Protein AF-A0A839ASM5-F1 (afdb_monomer)

Sequence (289 aa):
MKKQISITCIILLVFTSCNFSQGTYKDLKTGLSYSYNGLSIEGVKILKDNTIPLQNNNIEKFSHIYFNLFGLDFLTKKEGKVSVGAEMIIKDKENNIIMDEPDLFTNNGSFEFLETVELNIYTGTNFKENKEYILTSKVWDKNNKDNSIIITFPFMVIANKAIKMPSKDEVEKLFKTSLAVFGQSVNEKNMKRFRDCTSKVWQSQHTLENFNSNYNGIINANVDLITLVNAPLTLIEHKSKITKEGFLLLNGYYPINGQGGINKIIFEQKYIIENGEWKLLGFNLMTSN

pLDDT: mean 89.02, std 12.43, range [37.72, 98.69]

Nearest PDB structures (foldseek):
  5t98-assembly2_B  TM=5.206E-01  e=3.673E-03  Bacteroides uniformis
  6dxu-assembly1_A  TM=5.364E-01  e=8.928E-03  Parabacteroides merdae ATCC 43184
  6d7j-assembly2_A  TM=3.810E-01  e=3.027E-02  Parabacteroides merdae CL03T12C32
  6cxw-assembly1_A  TM=3.569E-01  e=1.212E-01  Rattus norvegicus
  4ldc-assembly1_A  TM=2.826E-01  e=2.233E-01  Rattus norvegicus

Secondary structure (DSSP, 8-state):
---------------------EEEEE-TTT--EEEEES-B-SEEEEEETTTEE--SSEEETT-EEEEEEES-B-PPPBTTBEEEEEEEEEEETT--EEEEES-TTTTT-EES--SEEEEEEE--TTSPTTEEEEEEEEEEETTEEEEEEEEEEEEEEE--TT-PPPPHHHHHHHHHHHHHHHHHHHHTT-THHHHHTB-HHHHHHS-HHHHHHHTHHHHHHT--THHHHTSPPEE-GGG-EE-TTS-EEEEEEEE---SSS--EEEEEEEEEEETTEEEEEEEEEEEE-

Organism: NCBI:txid2759527

Radius of gyration: 29.06 Å; Cα contacts (8 Å, |Δi|>4): 558; chains: 1; bound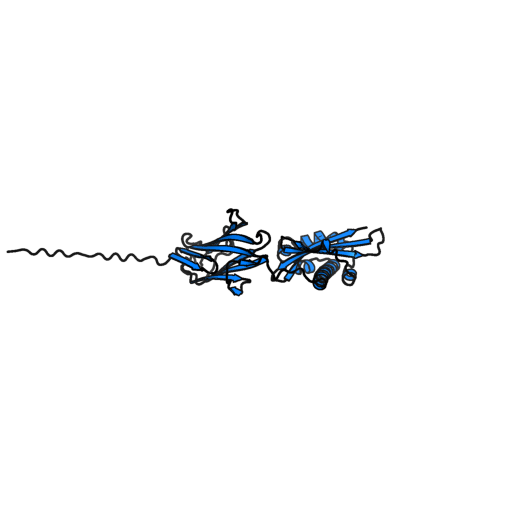ing box: 77×39×116 Å

Structure (mmCIF, N/CA/C/O backbone):
data_AF-A0A839ASM5-F1
#
_entry.id   AF-A0A839ASM5-F1
#
loop_
_atom_site.group_PDB
_atom_site.id
_atom_site.type_symbol
_atom_site.label_atom_id
_atom_site.label_alt_id
_atom_site.label_comp_id
_atom_site.label_asym_id
_atom_site.label_entity_id
_atom_site.label_seq_id
_atom_site.pdbx_PDB_ins_code
_atom_site.Cartn_x
_atom_site.Cartn_y
_atom_site.Cartn_z
_atom_site.occupancy
_atom_site.B_iso_or_equiv
_atom_site.auth_seq_id
_atom_site.auth_comp_id
_atom_site.auth_asym_id
_atom_site.auth_atom_id
_atom_site.pdbx_PDB_model_num
ATOM 1 N N . MET A 1 1 ? -47.246 -3.683 80.729 1.00 39.16 1 MET A N 1
ATOM 2 C CA . MET A 1 1 ? -47.123 -2.807 79.541 1.00 39.16 1 MET A CA 1
ATOM 3 C C . MET A 1 1 ? -45.750 -3.028 78.910 1.00 39.16 1 MET A C 1
ATOM 5 O O . MET A 1 1 ? -44.763 -2.605 79.493 1.00 39.16 1 MET A O 1
ATOM 9 N N . LYS A 1 2 ? -45.661 -3.754 77.788 1.00 37.72 2 LYS A N 1
ATOM 10 C CA . LYS A 1 2 ? -44.409 -3.975 77.036 1.00 37.72 2 LYS A CA 1
ATOM 11 C C . LYS A 1 2 ? -44.513 -3.214 75.710 1.00 37.72 2 LYS A C 1
ATOM 13 O O . LYS A 1 2 ? -45.417 -3.493 74.932 1.00 37.72 2 LYS A O 1
ATOM 18 N N . LYS A 1 3 ? -43.640 -2.224 75.492 1.00 45.03 3 LYS A N 1
ATOM 19 C CA . LYS A 1 3 ? -43.549 -1.444 74.246 1.00 45.03 3 LYS A CA 1
ATOM 20 C C . LYS A 1 3 ? -42.726 -2.234 73.224 1.00 45.03 3 LYS A C 1
ATOM 22 O O . LYS A 1 3 ? -41.540 -2.452 73.447 1.00 45.03 3 LYS A O 1
ATOM 27 N N . GLN A 1 4 ? -43.353 -2.658 72.128 1.00 48.16 4 GLN A N 1
ATOM 28 C CA . GLN A 1 4 ? -42.660 -3.127 70.926 1.00 48.16 4 GLN A CA 1
ATOM 29 C C . GLN A 1 4 ? -42.176 -1.908 70.136 1.00 48.16 4 GLN A C 1
ATOM 31 O O . GLN A 1 4 ? -42.974 -1.060 69.743 1.00 48.16 4 GLN A O 1
ATOM 36 N N . ILE A 1 5 ? -40.863 -1.811 69.943 1.00 52.88 5 ILE A N 1
ATOM 37 C CA . ILE A 1 5 ? -40.221 -0.828 69.071 1.00 52.88 5 ILE A CA 1
ATOM 38 C C . ILE A 1 5 ? -40.052 -1.513 67.713 1.00 52.88 5 ILE A C 1
ATOM 40 O O . ILE A 1 5 ? -39.223 -2.410 67.572 1.00 52.88 5 ILE A O 1
ATOM 44 N N . SER A 1 6 ? -40.875 -1.128 66.736 1.00 49.00 6 SER A N 1
ATOM 45 C CA . SER A 1 6 ? -40.713 -1.538 65.339 1.00 49.00 6 SER A CA 1
ATOM 46 C C . SER A 1 6 ? -39.550 -0.768 64.721 1.00 49.00 6 SER A C 1
ATOM 48 O O . SER A 1 6 ? -39.629 0.445 64.537 1.00 49.00 6 SER A O 1
ATOM 50 N N . ILE A 1 7 ? -38.467 -1.479 64.411 1.00 57.97 7 ILE A N 1
ATOM 51 C CA . ILE A 1 7 ? -37.335 -0.971 63.633 1.00 57.97 7 ILE A CA 1
ATOM 52 C C . ILE A 1 7 ? -37.647 -1.231 62.157 1.00 57.97 7 ILE A C 1
ATOM 54 O O . ILE A 1 7 ? -37.511 -2.350 61.667 1.00 57.97 7 ILE A O 1
ATOM 58 N N . THR A 1 8 ? -38.091 -0.194 61.451 1.00 59.50 8 THR A N 1
ATOM 59 C CA . THR A 1 8 ? -38.253 -0.218 59.993 1.00 59.50 8 THR A CA 1
ATOM 60 C C . THR A 1 8 ? -36.883 -0.014 59.345 1.00 59.50 8 THR A C 1
ATOM 62 O O . THR A 1 8 ? -36.362 1.099 59.321 1.00 59.50 8 THR A O 1
ATOM 65 N N . CYS A 1 9 ? -36.282 -1.091 58.833 1.00 58.19 9 CYS A N 1
ATOM 66 C CA . CYS A 1 9 ? -35.091 -1.019 57.984 1.00 58.19 9 CYS A CA 1
ATOM 67 C C . CYS A 1 9 ? -35.475 -0.488 56.595 1.00 58.19 9 CYS A C 1
ATOM 69 O O . CYS A 1 9 ? -36.054 -1.209 55.785 1.00 58.19 9 CYS A O 1
ATOM 71 N N . ILE A 1 10 ? -35.140 0.773 56.319 1.00 60.03 10 ILE A N 1
ATOM 72 C CA . ILE A 1 10 ? -35.171 1.358 54.975 1.00 60.03 10 ILE A CA 1
ATOM 73 C C . ILE A 1 10 ? -33.949 0.818 54.221 1.00 60.03 10 ILE A C 1
ATOM 75 O O . ILE A 1 10 ? -32.827 1.276 54.421 1.00 60.03 10 ILE A O 1
ATOM 79 N N . ILE A 1 11 ? -34.163 -0.198 53.385 1.00 62.12 11 ILE A N 1
ATOM 80 C CA . ILE A 1 11 ? -33.157 -0.720 52.454 1.00 62.12 11 ILE A CA 1
ATOM 81 C C . ILE A 1 11 ? -33.140 0.212 51.236 1.00 62.12 11 ILE A C 1
ATOM 83 O O . ILE A 1 11 ? -34.014 0.146 50.373 1.00 62.12 11 ILE A O 1
ATOM 87 N N . LEU A 1 12 ? -32.159 1.116 51.195 1.00 58.81 12 LEU A N 1
ATOM 88 C CA . LEU A 1 12 ? -31.877 1.972 50.045 1.00 58.81 12 LEU A CA 1
ATOM 89 C C . LEU A 1 12 ? -31.163 1.123 48.974 1.00 58.81 12 LEU A C 1
ATOM 91 O O . LEU A 1 12 ? -29.952 0.917 49.032 1.00 58.81 12 LEU A O 1
ATOM 95 N N . LEU A 1 13 ? -31.919 0.586 48.014 1.00 57.34 13 LEU A N 1
ATOM 96 C CA . LEU A 1 13 ? -31.371 -0.029 46.801 1.00 57.34 13 LEU A CA 1
ATOM 97 C C . LEU A 1 13 ? -30.786 1.079 45.918 1.00 57.34 13 LEU A C 1
ATOM 99 O O . LEU A 1 13 ? -31.483 1.695 45.113 1.00 57.34 13 LEU A O 1
ATOM 103 N N . VAL A 1 14 ? -29.496 1.356 46.096 1.00 59.06 14 VAL A N 1
ATOM 104 C CA . VAL A 1 14 ? -28.719 2.165 45.157 1.00 59.06 14 VAL A CA 1
ATOM 105 C C . VAL A 1 14 ? -28.581 1.337 43.880 1.00 59.06 14 VAL A C 1
ATOM 107 O O . VAL A 1 14 ? -27.741 0.444 43.800 1.00 59.06 14 VAL A O 1
ATOM 110 N N . PHE A 1 15 ? -29.446 1.592 42.898 1.00 51.44 15 PHE A N 1
ATOM 111 C CA . PHE A 1 15 ? -29.276 1.094 41.537 1.00 51.44 15 PHE A CA 1
ATOM 112 C C . PHE A 1 15 ? -28.021 1.746 40.952 1.00 51.44 15 PHE A C 1
ATOM 114 O O . PHE A 1 15 ? -28.070 2.832 40.378 1.00 51.44 15 PHE A O 1
ATOM 121 N N . THR A 1 16 ? -26.875 1.098 41.134 1.00 55.34 16 THR A N 1
ATOM 122 C CA . THR A 1 16 ? -25.672 1.394 40.367 1.00 55.34 16 THR A CA 1
ATOM 123 C C . THR A 1 16 ? -25.956 0.981 38.929 1.00 55.34 16 THR A C 1
ATOM 125 O O . THR A 1 16 ? -25.908 -0.194 38.567 1.00 55.34 16 THR A O 1
ATOM 128 N N . SER A 1 17 ? -26.320 1.955 38.097 1.00 48.41 17 SER A N 1
ATOM 129 C CA . SER A 1 17 ? -26.357 1.784 36.651 1.00 48.41 17 SER A CA 1
ATOM 130 C C . SER A 1 17 ? -24.950 1.390 36.204 1.00 48.41 17 SER A C 1
ATOM 132 O O . SER A 1 17 ? -24.058 2.235 36.117 1.00 48.41 17 SER A O 1
ATOM 134 N N . CYS A 1 18 ? -24.720 0.095 35.990 1.00 52.72 18 CYS A N 1
ATOM 135 C CA . CYS A 1 18 ? -23.522 -0.369 35.309 1.00 52.72 18 CYS A CA 1
ATOM 136 C C . CYS A 1 18 ? -23.467 0.346 33.956 1.00 52.72 18 CYS A C 1
ATOM 138 O O . CYS A 1 18 ? -24.368 0.196 33.134 1.00 52.72 18 CYS A O 1
ATOM 140 N N . ASN A 1 19 ? -22.440 1.168 33.748 1.00 56.50 19 ASN A N 1
ATOM 141 C CA . ASN A 1 19 ? -22.188 1.803 32.464 1.00 56.50 19 ASN A CA 1
ATOM 142 C C . ASN A 1 19 ? -21.794 0.704 31.468 1.00 56.50 19 ASN A C 1
ATOM 144 O O . ASN A 1 19 ? -20.650 0.262 31.453 1.00 56.50 19 ASN A O 1
ATOM 148 N N . PHE A 1 20 ? -22.744 0.263 30.640 1.00 63.69 20 PHE A N 1
ATOM 149 C CA . PHE A 1 20 ? -22.581 -0.775 29.608 1.00 63.69 20 PHE A CA 1
ATOM 150 C C . PHE A 1 20 ? -21.659 -0.375 28.434 1.00 63.69 20 PHE A C 1
ATOM 152 O O . PHE A 1 20 ? -21.590 -1.082 27.435 1.00 63.69 20 PHE A O 1
ATOM 159 N N . SER A 1 21 ? -20.928 0.738 28.538 1.00 78.38 21 SER A N 1
ATOM 160 C CA . SER A 1 21 ? -20.088 1.275 27.461 1.00 78.38 21 SER A CA 1
ATOM 161 C C . SER A 1 21 ? -18.612 0.879 27.609 1.00 78.38 21 SER A C 1
ATOM 163 O O . SER A 1 21 ? -17.713 1.666 27.335 1.00 78.38 21 SER A O 1
ATOM 165 N N . GLN A 1 22 ? -18.337 -0.322 28.123 1.00 91.69 22 GLN A N 1
ATOM 166 C CA . GLN A 1 22 ? -16.989 -0.891 28.161 1.00 91.69 22 GLN A CA 1
ATOM 167 C C . GLN A 1 22 ? -17.032 -2.382 27.845 1.00 91.69 22 GLN A C 1
ATOM 169 O O . GLN A 1 22 ? -17.908 -3.101 28.327 1.00 91.69 22 GLN A O 1
ATOM 174 N N . GLY A 1 23 ? -16.067 -2.856 27.064 1.00 93.50 23 GLY A N 1
ATOM 175 C CA . GLY A 1 23 ? -15.960 -4.267 26.719 1.00 93.50 23 GLY A CA 1
ATOM 176 C C . GLY A 1 23 ? -14.655 -4.608 26.015 1.00 93.50 23 GLY A C 1
ATOM 177 O O . GLY A 1 23 ? -13.932 -3.726 25.553 1.00 93.50 23 GLY A O 1
ATOM 178 N N . THR A 1 24 ? -14.368 -5.909 25.945 1.00 95.88 24 THR A N 1
ATOM 179 C CA . THR A 1 24 ? -13.194 -6.470 25.267 1.00 95.88 24 THR A CA 1
ATOM 180 C C . THR A 1 24 ? -13.611 -7.694 24.464 1.00 95.88 24 THR A C 1
ATOM 182 O O . THR A 1 24 ? -14.372 -8.532 24.946 1.00 95.88 24 THR A O 1
ATOM 185 N N . TYR A 1 25 ? -13.065 -7.826 23.263 1.00 97.94 25 TYR A N 1
ATOM 186 C CA . TYR A 1 25 ? -13.246 -8.967 22.377 1.00 97.94 25 TYR A CA 1
ATOM 187 C C . TYR A 1 25 ? -11.891 -9.513 21.922 1.00 97.94 25 TYR A C 1
ATOM 189 O O . TYR A 1 25 ? -10.919 -8.767 21.775 1.00 97.94 25 TYR A O 1
ATOM 197 N N . LYS A 1 26 ? -11.833 -10.823 21.667 1.00 98.06 26 LYS A N 1
ATOM 198 C CA . LYS A 1 26 ? -10.656 -11.490 21.111 1.00 98.06 26 LYS A CA 1
ATOM 199 C C . LYS A 1 26 ? -11.061 -12.589 20.132 1.00 98.06 26 LYS A C 1
ATOM 201 O O . LYS A 1 26 ? -11.740 -13.539 20.512 1.00 98.06 26 LYS A O 1
ATOM 206 N N . ASP A 1 27 ? -10.576 -12.489 18.902 1.00 97.50 27 ASP A N 1
ATOM 207 C CA . ASP A 1 27 ? -10.620 -13.561 17.914 1.00 97.50 27 ASP A CA 1
ATOM 208 C C . ASP A 1 27 ? -9.372 -14.438 18.059 1.00 97.50 27 ASP A C 1
ATOM 210 O O . ASP A 1 27 ? -8.243 -14.012 17.819 1.00 97.50 27 ASP A O 1
ATOM 214 N N . LEU A 1 28 ? -9.572 -15.695 18.449 1.00 96.12 28 LEU A N 1
ATOM 215 C CA . LEU A 1 28 ? -8.483 -16.650 18.648 1.00 96.12 28 LEU A CA 1
ATOM 216 C C . LEU A 1 28 ? -7.872 -17.164 17.335 1.00 96.12 28 LEU A C 1
ATOM 218 O O . LEU A 1 28 ? -6.767 -17.700 17.374 1.00 96.12 28 LEU A O 1
ATOM 222 N N . LYS A 1 29 ? -8.551 -17.019 16.188 1.00 95.06 29 LYS A N 1
ATOM 223 C CA . LYS A 1 29 ? -8.035 -17.479 14.886 1.00 95.06 29 LYS A CA 1
ATOM 224 C C . LYS A 1 29 ? -7.004 -16.516 14.315 1.00 95.06 29 LYS A C 1
ATOM 226 O O . LYS A 1 29 ? -5.948 -16.935 13.851 1.00 95.06 29 LYS A O 1
ATOM 231 N N . THR A 1 30 ? -7.323 -15.227 14.340 1.00 97.25 30 THR A N 1
ATOM 232 C CA . THR A 1 30 ? -6.461 -14.162 13.811 1.00 97.25 30 THR A CA 1
ATOM 233 C C . THR A 1 30 ? -5.609 -13.510 14.900 1.00 97.25 30 THR A C 1
ATOM 235 O O . THR A 1 30 ? -4.671 -12.788 14.598 1.00 97.25 30 THR A O 1
ATOM 238 N N . GLY A 1 31 ? -5.918 -13.729 16.179 1.00 97.31 31 GLY A N 1
ATOM 239 C CA . GLY A 1 31 ? -5.272 -13.024 17.285 1.00 97.31 31 GLY A CA 1
ATOM 240 C C . GLY A 1 31 ? -5.708 -11.563 17.423 1.00 97.31 31 GLY A C 1
ATOM 241 O O . GLY A 1 31 ? -5.224 -10.891 18.335 1.00 97.31 31 GLY A O 1
ATOM 242 N N . LEU A 1 32 ? -6.616 -11.076 16.567 1.00 98.25 32 LEU A N 1
ATOM 243 C CA . LEU A 1 32 ? -7.235 -9.762 16.698 1.00 98.25 32 LEU A CA 1
ATOM 244 C C . LEU A 1 32 ? -7.893 -9.639 18.071 1.00 98.25 32 LEU A C 1
ATOM 246 O O . LEU A 1 32 ? -8.674 -10.492 18.492 1.00 98.25 32 LEU A O 1
ATOM 250 N N . SER A 1 33 ? -7.632 -8.531 18.740 1.00 98.38 33 SER A N 1
ATOM 251 C CA . SER A 1 33 ? -8.373 -8.120 19.922 1.00 98.38 33 SER A CA 1
ATOM 252 C C . SER A 1 33 ? -8.750 -6.659 19.812 1.00 98.38 33 SER A C 1
ATOM 254 O O . SER A 1 33 ? -8.026 -5.878 19.194 1.00 98.38 33 SER A O 1
ATOM 256 N N . TYR A 1 34 ? -9.860 -6.289 20.430 1.00 98.38 34 TYR A N 1
ATOM 257 C CA . TYR A 1 34 ? -10.191 -4.890 20.623 1.00 98.38 34 TYR A CA 1
ATOM 258 C C . TYR A 1 34 ? -10.883 -4.676 21.960 1.00 98.38 34 TYR A C 1
ATOM 260 O O . TYR A 1 34 ? -11.538 -5.576 22.487 1.00 98.38 34 TYR A O 1
ATOM 268 N N . SER A 1 35 ? -10.735 -3.478 22.503 1.00 97.75 35 SER A N 1
ATOM 269 C CA . SER A 1 35 ? -11.490 -2.994 23.649 1.00 97.75 35 SER A CA 1
ATOM 270 C C . SER A 1 35 ? -12.116 -1.650 23.323 1.00 97.75 35 SER A C 1
ATOM 272 O O . SER A 1 35 ? -11.664 -0.947 22.421 1.00 97.75 35 SER A O 1
ATOM 274 N N . TYR A 1 36 ? -13.173 -1.296 24.036 1.00 97.06 36 TYR A N 1
ATOM 275 C CA . TYR A 1 36 ? -13.837 -0.011 23.873 1.00 97.06 36 TYR A CA 1
ATOM 276 C C . TYR A 1 36 ? -14.216 0.581 25.224 1.00 97.06 36 TYR A C 1
ATOM 278 O O . TYR A 1 36 ? -14.442 -0.141 26.196 1.00 97.06 36 TYR A O 1
ATOM 286 N N . ASN A 1 37 ? -14.250 1.908 25.270 1.00 96.38 37 ASN A N 1
ATOM 287 C CA . ASN A 1 37 ? -14.670 2.711 26.406 1.00 96.38 37 ASN A CA 1
ATOM 288 C C . ASN A 1 37 ? -15.496 3.886 25.895 1.00 96.38 37 ASN A C 1
ATOM 290 O O . ASN A 1 37 ? -15.032 4.606 25.020 1.00 96.38 37 ASN A O 1
ATOM 294 N N . GLY A 1 38 ? -16.703 4.085 26.414 1.00 95.25 38 GLY A N 1
ATOM 295 C CA . GLY A 1 38 ? -17.568 5.215 26.074 1.00 95.25 38 GLY A CA 1
ATOM 296 C C . GLY A 1 38 ? -18.232 5.147 24.689 1.00 95.25 38 GLY A C 1
ATOM 297 O O . GLY A 1 38 ? -19.258 5.794 24.497 1.00 95.25 38 GLY A O 1
ATOM 298 N N . LEU A 1 39 ? -17.715 4.324 23.772 1.00 95.00 39 LEU A N 1
ATOM 299 C CA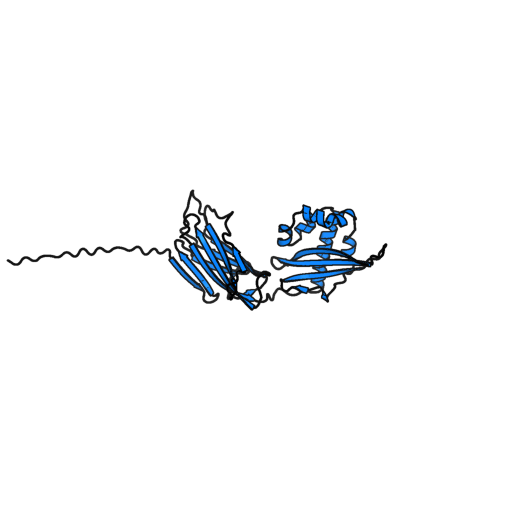 . LEU A 1 39 ? -18.302 4.006 22.465 1.00 95.00 39 LEU A CA 1
ATOM 300 C C . LEU A 1 39 ? -18.955 2.621 22.471 1.00 95.00 39 LEU A C 1
ATOM 302 O O . LEU A 1 39 ? -18.551 1.750 23.237 1.00 95.00 39 LEU A O 1
ATOM 306 N N . SER A 1 40 ? -19.905 2.397 21.562 1.00 93.50 40 SER A N 1
ATOM 307 C CA . SER A 1 40 ? -20.368 1.050 21.204 1.00 93.50 40 SER A CA 1
ATOM 308 C C . SER A 1 40 ? -19.862 0.673 19.815 1.00 93.50 40 SER A C 1
ATOM 310 O O . SER A 1 40 ? -19.663 1.543 18.967 1.00 93.50 40 SER A O 1
ATOM 312 N N . ILE A 1 41 ? -19.637 -0.621 19.597 1.00 96.69 41 ILE A N 1
ATOM 313 C CA . ILE A 1 41 ? -19.224 -1.200 18.319 1.00 96.69 41 ILE A CA 1
ATOM 314 C C . ILE A 1 41 ? -19.835 -2.598 18.195 1.00 96.69 41 ILE A C 1
ATOM 316 O O . ILE A 1 41 ? -19.845 -3.358 19.166 1.00 96.69 41 ILE A O 1
ATOM 320 N N . GLU A 1 42 ? -20.319 -2.964 17.010 1.00 97.31 42 GLU A N 1
ATOM 321 C CA . GLU A 1 42 ? -20.806 -4.323 16.751 1.00 97.31 42 GLU A CA 1
ATOM 322 C C . GLU A 1 42 ? -19.633 -5.290 16.554 1.00 97.31 42 GLU A C 1
ATOM 324 O O . GLU A 1 42 ? -19.612 -6.391 17.108 1.00 97.31 42 GLU A O 1
ATOM 329 N N . GLY A 1 43 ? -18.607 -4.864 15.817 1.00 97.44 43 GLY A N 1
ATOM 330 C CA . GLY A 1 43 ? -17.363 -5.610 15.735 1.00 97.44 43 GLY A CA 1
ATOM 331 C C . GLY A 1 43 ? -16.307 -5.012 14.821 1.00 97.44 43 GLY A C 1
ATOM 332 O O . GLY A 1 43 ? -16.464 -3.937 14.242 1.00 97.44 43 GLY A O 1
ATOM 333 N N . VAL A 1 44 ? -15.211 -5.759 14.689 1.00 98.19 44 VAL A N 1
ATOM 334 C CA . VAL A 1 44 ? -14.091 -5.445 13.798 1.00 98.19 44 VAL A CA 1
ATOM 335 C C . VAL A 1 44 ? -13.861 -6.619 12.853 1.00 98.19 44 VAL A C 1
ATOM 337 O O . VAL A 1 44 ? -13.698 -7.756 13.299 1.00 98.19 44 VAL A O 1
ATOM 340 N N . LYS A 1 45 ? -13.835 -6.355 11.545 1.00 97.69 45 LYS A N 1
ATOM 341 C CA . LYS A 1 45 ? -13.476 -7.334 10.505 1.00 97.69 45 LYS A CA 1
ATOM 342 C C . LYS A 1 45 ? -12.139 -6.964 9.883 1.00 97.69 45 LYS A C 1
ATOM 344 O O . LYS A 1 45 ? -11.932 -5.808 9.531 1.00 97.69 45 LYS A O 1
ATOM 349 N N . ILE A 1 46 ? -11.272 -7.958 9.702 1.00 97.75 46 ILE A N 1
ATOM 350 C CA . ILE A 1 46 ? -10.041 -7.807 8.924 1.00 97.75 46 ILE A CA 1
ATOM 351 C C . ILE A 1 46 ? -10.269 -8.405 7.541 1.00 97.75 46 ILE A C 1
ATOM 353 O O . ILE A 1 46 ? -10.612 -9.586 7.428 1.00 97.75 46 ILE A O 1
ATOM 357 N N . LEU A 1 47 ? -10.073 -7.601 6.502 1.00 94.50 47 LEU A N 1
ATOM 358 C CA . LEU A 1 47 ? -10.251 -7.995 5.110 1.00 94.50 47 LEU A CA 1
ATOM 359 C C . LEU A 1 47 ? -8.929 -7.871 4.350 1.00 94.50 47 LEU A C 1
ATOM 361 O O . LEU A 1 47 ? -8.237 -6.860 4.445 1.00 94.50 47 LEU A O 1
ATOM 365 N N . LYS A 1 48 ? -8.604 -8.880 3.549 1.00 88.19 48 LYS A N 1
ATOM 366 C CA . LYS A 1 48 ? -7.605 -8.799 2.486 1.00 88.19 48 LYS A CA 1
ATOM 367 C C . LYS A 1 48 ? -8.264 -8.212 1.238 1.00 88.19 48 LYS A C 1
ATOM 369 O O . LYS A 1 48 ? -9.372 -8.625 0.883 1.00 88.19 48 LYS A O 1
ATOM 374 N N . ASP A 1 49 ? -7.592 -7.251 0.604 1.00 79.75 49 ASP A N 1
ATOM 375 C CA . ASP A 1 49 ? -8.036 -6.607 -0.645 1.00 79.75 49 ASP A CA 1
ATOM 376 C C . ASP A 1 49 ? -9.505 -6.124 -0.571 1.00 79.75 49 ASP A C 1
ATOM 378 O O . ASP A 1 49 ? -10.305 -6.310 -1.488 1.00 79.75 49 ASP A O 1
ATOM 382 N N . ASN A 1 50 ? -9.873 -5.578 0.594 1.00 78.12 50 ASN A N 1
ATOM 383 C CA . ASN A 1 50 ? -11.188 -5.059 0.993 1.00 78.12 50 ASN A CA 1
ATOM 384 C C . ASN A 1 50 ? -12.401 -6.006 0.845 1.00 78.12 50 ASN A C 1
ATOM 386 O O . ASN A 1 50 ? -13.547 -5.586 0.977 1.00 78.12 50 ASN A O 1
ATOM 390 N N . THR A 1 51 ? -12.193 -7.290 0.555 1.00 82.25 51 THR A N 1
ATOM 391 C CA . THR A 1 51 ? -13.304 -8.194 0.199 1.00 82.25 51 THR A CA 1
ATOM 392 C C . THR A 1 51 ? -13.217 -9.561 0.857 1.00 82.25 51 THR A C 1
ATOM 394 O O . THR A 1 51 ? -14.248 -10.187 1.100 1.00 82.25 51 THR A O 1
ATOM 397 N N . ILE A 1 52 ? -12.014 -10.033 1.187 1.00 89.75 52 ILE A N 1
ATOM 398 C CA . ILE A 1 52 ? -11.794 -11.407 1.641 1.00 89.75 52 ILE A CA 1
ATOM 399 C C . ILE A 1 52 ? -11.510 -11.408 3.146 1.00 89.75 52 ILE A C 1
ATOM 401 O O . ILE A 1 52 ? -10.447 -10.941 3.551 1.00 89.75 52 ILE A O 1
ATOM 405 N N . PRO A 1 53 ? -12.394 -11.959 4.000 1.00 95.12 53 PRO A N 1
ATOM 406 C CA . PRO A 1 53 ? -12.126 -12.063 5.429 1.00 95.12 53 PRO A CA 1
ATOM 407 C C . PRO A 1 53 ? -10.860 -12.865 5.718 1.00 95.12 53 PRO A C 1
ATOM 409 O O . PRO A 1 53 ? -10.685 -13.986 5.224 1.00 95.12 53 PRO A O 1
ATOM 412 N N . LEU A 1 54 ? -9.993 -12.303 6.552 1.00 94.81 54 LEU A N 1
ATOM 413 C CA . LEU A 1 54 ? -8.741 -12.935 6.930 1.00 94.81 54 LEU A CA 1
ATOM 414 C C . LEU A 1 54 ? -9.002 -14.164 7.820 1.00 94.81 54 LEU A C 1
ATOM 416 O O . LEU A 1 54 ? -9.808 -14.113 8.744 1.00 94.81 54 LEU A O 1
ATOM 420 N N . GLN A 1 55 ? -8.333 -15.285 7.531 1.00 94.06 55 GLN A N 1
ATOM 421 C CA . GLN A 1 55 ? -8.574 -16.570 8.216 1.00 94.06 55 GLN A CA 1
ATOM 422 C C . GLN A 1 55 ? -7.538 -16.902 9.302 1.00 94.06 55 GLN A C 1
ATOM 424 O O . GLN A 1 55 ? -7.745 -17.812 10.102 1.00 94.06 55 GLN A O 1
ATOM 429 N N . ASN A 1 56 ? -6.405 -16.203 9.303 1.00 96.62 56 ASN A N 1
ATOM 430 C CA . ASN A 1 56 ? -5.297 -16.357 10.244 1.00 96.62 56 ASN A CA 1
ATOM 431 C C . ASN A 1 56 ? -4.561 -15.014 10.363 1.00 96.62 56 ASN A C 1
ATOM 433 O O . ASN A 1 56 ? -5.042 -14.002 9.869 1.00 96.62 56 ASN A O 1
ATOM 437 N N . ASN A 1 57 ? -3.405 -14.983 11.013 1.00 96.75 57 ASN A N 1
ATOM 438 C CA . ASN A 1 57 ? -2.615 -13.769 11.192 1.00 96.75 57 ASN A CA 1
ATOM 439 C C . ASN A 1 57 ? -1.426 -13.642 10.227 1.00 96.75 57 ASN A C 1
ATOM 441 O O . ASN A 1 57 ? -0.531 -12.830 10.454 1.00 96.75 57 ASN A O 1
ATOM 445 N N . ASN A 1 58 ? -1.391 -14.441 9.161 1.00 96.69 58 ASN A N 1
ATOM 446 C CA . ASN A 1 58 ? -0.364 -14.342 8.136 1.00 96.69 58 ASN A CA 1
ATOM 447 C C . ASN A 1 58 ? -0.816 -13.362 7.058 1.00 96.69 58 ASN A C 1
ATOM 449 O O . ASN A 1 58 ? -1.840 -13.563 6.406 1.00 96.69 58 ASN A O 1
ATOM 453 N N . ILE A 1 59 ? -0.016 -12.326 6.838 1.00 95.31 59 ILE A N 1
ATOM 454 C CA . ILE A 1 59 ? -0.257 -11.314 5.817 1.00 95.31 59 ILE A CA 1
ATOM 455 C C . ILE A 1 59 ? 0.773 -11.483 4.713 1.00 95.31 59 ILE A C 1
ATOM 457 O O . ILE A 1 59 ? 1.977 -11.478 4.959 1.00 95.31 59 ILE A O 1
ATOM 461 N N . GLU A 1 60 ? 0.313 -11.625 3.478 1.00 92.31 60 GLU A N 1
ATOM 462 C CA . GLU A 1 60 ? 1.213 -11.648 2.331 1.00 92.31 60 GLU A CA 1
ATOM 463 C C . GLU A 1 60 ? 1.918 -10.301 2.187 1.00 92.31 60 GLU A C 1
ATOM 465 O O . GLU A 1 60 ? 1.317 -9.241 2.361 1.00 92.31 60 GLU A O 1
ATOM 470 N N . LYS A 1 61 ? 3.203 -10.323 1.854 1.00 88.56 61 LYS A N 1
ATOM 471 C CA . LYS A 1 61 ? 3.938 -9.105 1.525 1.00 88.56 61 LYS A CA 1
ATOM 472 C C . LYS A 1 61 ? 3.311 -8.388 0.321 1.00 88.56 61 LYS A C 1
ATOM 474 O O . LYS A 1 61 ? 2.794 -9.031 -0.592 1.00 88.56 61 LYS A O 1
ATOM 479 N N . PHE A 1 62 ? 3.387 -7.063 0.305 1.00 83.06 62 PHE A N 1
ATOM 480 C CA . PHE A 1 62 ? 2.796 -6.203 -0.724 1.00 83.06 62 PHE A CA 1
ATOM 481 C C . PHE A 1 62 ? 1.289 -6.434 -0.902 1.00 83.06 62 PHE A C 1
ATOM 483 O O . PHE A 1 62 ? 0.786 -6.436 -2.023 1.00 83.06 62 PHE A O 1
ATOM 490 N N . SER A 1 63 ? 0.569 -6.661 0.197 1.00 86.31 63 SER A N 1
ATOM 491 C CA . SER A 1 63 ? -0.892 -6.748 0.190 1.00 86.31 63 SER A CA 1
ATOM 492 C C . SER A 1 63 ? -1.511 -5.625 1.014 1.00 86.31 63 SER A C 1
ATOM 494 O O . SER A 1 63 ? -0.869 -5.072 1.914 1.00 86.31 63 SER A O 1
ATOM 496 N N . HIS A 1 64 ? -2.755 -5.282 0.677 1.00 87.56 64 HIS A N 1
ATOM 497 C CA . HIS A 1 64 ? -3.564 -4.367 1.466 1.00 87.56 64 HIS A CA 1
ATOM 498 C C . HIS A 1 64 ? -4.438 -5.146 2.440 1.00 87.56 64 HIS A C 1
ATOM 500 O O . HIS A 1 64 ? -5.153 -6.076 2.056 1.00 87.56 64 HIS A O 1
ATOM 506 N N . ILE A 1 65 ? -4.403 -4.722 3.698 1.00 95.38 65 ILE A N 1
ATOM 507 C CA . ILE A 1 65 ? -5.262 -5.239 4.756 1.00 95.38 65 ILE A CA 1
ATOM 508 C C . ILE A 1 65 ? -6.104 -4.096 5.295 1.00 95.38 65 ILE A C 1
ATOM 510 O O . ILE A 1 65 ? -5.575 -3.029 5.594 1.00 95.38 65 ILE A O 1
ATOM 514 N N . TYR A 1 66 ? -7.400 -4.344 5.425 1.00 96.44 66 TYR A N 1
ATOM 515 C CA . TYR A 1 66 ? -8.406 -3.386 5.855 1.00 96.44 66 TYR A CA 1
ATOM 516 C C . TYR A 1 66 ? -8.999 -3.832 7.187 1.00 96.44 66 TYR A C 1
ATOM 518 O O . TYR A 1 66 ? -9.290 -5.012 7.377 1.00 96.44 66 TYR A O 1
ATOM 526 N N . PHE A 1 67 ? -9.183 -2.888 8.098 1.00 98.06 67 PHE A N 1
ATOM 527 C CA . PHE A 1 67 ? -9.836 -3.052 9.386 1.00 98.06 67 PHE A CA 1
ATOM 528 C C . PHE A 1 67 ? -11.137 -2.264 9.340 1.00 98.06 67 PHE A C 1
ATOM 530 O O . PHE A 1 67 ? -11.118 -1.035 9.374 1.00 98.06 67 PHE A O 1
ATOM 537 N N . ASN A 1 68 ? -12.253 -2.980 9.287 1.00 97.88 68 ASN A N 1
ATOM 538 C CA . ASN A 1 68 ? -13.582 -2.387 9.243 1.00 97.88 68 ASN A CA 1
ATOM 539 C C . ASN A 1 68 ? -14.200 -2.482 10.633 1.00 97.88 68 ASN A C 1
ATOM 541 O O . ASN A 1 68 ? -14.588 -3.570 11.065 1.00 97.88 68 ASN A O 1
ATOM 545 N N . LEU A 1 69 ? -14.258 -1.348 11.325 1.00 98.25 69 LEU A N 1
ATOM 546 C CA . LEU A 1 69 ? -14.995 -1.161 12.570 1.00 98.25 69 LEU A CA 1
ATOM 547 C C . LEU A 1 69 ? -16.420 -0.788 12.187 1.00 98.25 69 LEU A C 1
ATOM 549 O O . LEU A 1 69 ? -16.593 0.249 11.558 1.00 98.25 69 LEU A O 1
ATOM 553 N N . PHE A 1 70 ? -17.420 -1.590 12.533 1.00 97.44 70 PHE A N 1
ATOM 554 C CA . PHE A 1 70 ? -18.809 -1.351 12.122 1.00 97.44 70 PHE A CA 1
ATOM 555 C C . PHE A 1 70 ? -19.767 -1.383 13.312 1.00 97.44 70 PHE A C 1
ATOM 557 O O . PHE A 1 70 ? -19.464 -1.958 14.361 1.00 97.44 70 PHE A O 1
ATOM 564 N N . GLY A 1 71 ? -20.924 -0.744 13.136 1.00 96.69 71 GLY A N 1
ATOM 565 C CA . GLY A 1 71 ? -21.917 -0.572 14.195 1.00 96.69 71 GLY A CA 1
ATOM 566 C C . GLY A 1 71 ? -21.456 0.415 15.266 1.00 96.69 71 GLY A C 1
ATOM 567 O O . GLY A 1 71 ? -21.689 0.181 16.449 1.00 96.69 71 GLY A O 1
ATOM 568 N N . LEU A 1 72 ? -20.737 1.468 14.863 1.00 96.19 72 LEU A N 1
ATOM 569 C CA . LEU A 1 72 ? -20.287 2.519 15.772 1.00 96.19 72 LEU A CA 1
ATOM 570 C C . LEU A 1 72 ? -21.470 3.345 16.281 1.00 96.19 72 LEU A C 1
ATOM 572 O O . LEU A 1 72 ? -22.261 3.856 15.491 1.00 96.19 72 LEU A O 1
ATOM 576 N N . ASP A 1 73 ? -21.546 3.518 17.598 1.00 95.06 73 ASP A N 1
ATOM 577 C CA . ASP A 1 73 ? -22.551 4.355 18.259 1.00 95.06 73 ASP A CA 1
ATOM 578 C C . ASP A 1 73 ? -21.954 5.078 19.484 1.00 95.06 73 ASP A C 1
ATOM 580 O O . ASP A 1 73 ? -20.806 4.844 19.877 1.00 95.06 73 ASP A O 1
ATOM 584 N N . PHE A 1 74 ? -22.736 5.974 20.089 1.00 94.88 74 PHE A N 1
ATOM 585 C CA . PHE A 1 74 ? -22.369 6.849 21.211 1.00 94.88 74 PHE A CA 1
ATOM 586 C C . PHE A 1 74 ? -21.254 7.861 20.903 1.00 94.88 74 PHE A C 1
ATOM 588 O O . PHE A 1 74 ? -20.572 8.357 21.802 1.00 94.88 74 PHE A O 1
ATOM 595 N N . LEU A 1 75 ? -21.111 8.232 19.628 1.00 96.12 75 LEU A N 1
ATOM 596 C CA . LEU A 1 75 ? -20.312 9.385 19.218 1.00 96.12 75 LEU A CA 1
ATOM 597 C C . LEU A 1 75 ? -21.005 10.696 19.620 1.00 96.12 75 LEU A C 1
ATOM 599 O O . LEU A 1 75 ? -22.191 10.915 19.354 1.00 96.12 75 LEU A O 1
ATOM 603 N N . THR A 1 76 ? -20.246 11.608 20.218 1.00 96.81 76 THR A N 1
ATOM 604 C CA . THR A 1 76 ? -20.735 12.905 20.685 1.00 96.81 76 THR A CA 1
ATOM 605 C C . THR A 1 76 ? -20.972 13.826 19.497 1.00 96.81 76 THR A C 1
ATOM 607 O O . THR A 1 76 ? -20.045 14.219 18.780 1.00 96.81 76 THR A O 1
ATOM 610 N N . LYS A 1 77 ? -22.231 14.224 19.307 1.00 97.12 77 LYS A N 1
ATOM 611 C CA . LYS A 1 77 ? -22.602 15.213 18.295 1.00 97.12 77 LYS A CA 1
ATOM 612 C C . LYS A 1 77 ? -22.349 16.630 18.805 1.00 97.12 77 LYS A C 1
ATOM 614 O O . LYS A 1 77 ? -22.849 17.015 19.860 1.00 97.12 77 LYS A O 1
ATOM 619 N N . LYS A 1 78 ? -21.646 17.432 18.011 1.00 97.06 78 LYS A N 1
ATOM 620 C CA . LYS A 1 78 ? -21.516 18.882 18.169 1.00 97.06 78 LYS A CA 1
ATOM 621 C C . LYS A 1 78 ? -21.957 19.531 16.863 1.00 97.06 78 LYS A C 1
ATOM 623 O O . LYS A 1 78 ? -21.475 19.155 15.802 1.00 97.06 78 LYS A O 1
ATOM 628 N N . GLU A 1 79 ? -22.916 20.454 16.937 1.00 95.94 79 GLU A N 1
ATOM 629 C CA . GLU A 1 79 ? -23.472 21.133 15.749 1.00 95.94 79 GLU A CA 1
ATOM 630 C C . GLU A 1 79 ? -24.011 20.146 14.690 1.00 95.94 79 GLU A C 1
ATOM 632 O O . GLU A 1 79 ? -23.823 20.314 13.489 1.00 95.94 79 GLU A O 1
ATOM 637 N N . GLY A 1 80 ? -24.660 19.068 15.145 1.00 96.19 80 GLY A N 1
ATOM 638 C CA . GLY A 1 80 ? -25.233 18.038 14.270 1.00 96.19 80 GLY A CA 1
ATOM 639 C C . GLY A 1 80 ? -24.219 17.070 13.651 1.00 96.19 80 GLY A C 1
ATOM 640 O O . GLY A 1 80 ? -24.637 16.128 12.985 1.00 96.19 80 GLY A O 1
ATOM 641 N N . LYS A 1 81 ? -22.918 17.248 13.905 1.00 97.31 81 LYS A N 1
ATOM 642 C CA . LYS A 1 81 ? -21.845 16.404 13.369 1.00 97.31 81 LYS A CA 1
ATOM 643 C C . LYS A 1 81 ? -21.121 15.634 14.464 1.00 97.31 81 LYS A C 1
ATOM 645 O O . LYS A 1 81 ? -20.976 16.112 15.587 1.00 97.31 81 LYS A O 1
ATOM 650 N N . VAL A 1 82 ? -20.629 14.454 14.120 1.00 96.88 82 VAL A N 1
ATOM 651 C CA . VAL A 1 82 ? -19.652 13.696 14.906 1.00 96.88 82 VAL A CA 1
ATOM 652 C C . VAL A 1 82 ? -18.254 13.971 14.367 1.00 96.88 82 VAL A C 1
ATOM 654 O O . VAL A 1 82 ? -18.087 14.265 13.181 1.00 96.88 82 VAL A O 1
ATOM 657 N N . SER A 1 83 ? -17.249 13.876 15.232 1.00 97.12 83 SER A N 1
ATOM 658 C CA . SER A 1 83 ? -15.854 14.039 14.835 1.00 97.12 83 SER A CA 1
ATOM 659 C C . SER A 1 83 ? -15.032 12.873 15.366 1.00 97.12 83 SER A C 1
ATOM 661 O O . SER A 1 83 ? -15.026 12.641 16.568 1.00 97.12 83 SER A O 1
ATOM 663 N N . VAL A 1 84 ? -14.314 12.162 14.502 1.00 97.81 84 VAL A N 1
ATOM 664 C CA . VAL A 1 84 ? -13.476 11.014 14.869 1.00 97.81 84 VAL A CA 1
ATOM 665 C C . VAL A 1 84 ? -12.009 11.247 14.537 1.00 97.81 84 VAL A C 1
ATOM 667 O O . VAL A 1 84 ? -11.657 11.995 13.620 1.00 97.81 84 VAL A O 1
ATOM 670 N N . GLY A 1 85 ? -11.145 10.625 15.326 1.00 97.88 85 GLY A N 1
ATOM 671 C CA . GLY A 1 85 ? -9.719 10.483 15.066 1.00 97.88 85 GLY A CA 1
ATOM 672 C C . GLY A 1 85 ? -9.320 9.018 15.076 1.00 97.88 85 GLY A C 1
ATOM 673 O O . GLY A 1 85 ? -10.039 8.183 15.630 1.00 97.88 85 GLY A O 1
ATOM 674 N N . ALA A 1 86 ? -8.187 8.713 14.454 1.00 98.19 86 ALA A N 1
ATOM 675 C CA . ALA A 1 86 ? -7.596 7.388 14.530 1.00 98.19 86 ALA A CA 1
ATOM 676 C C . ALA A 1 86 ? -6.076 7.472 14.502 1.00 98.19 86 ALA A C 1
ATOM 678 O O . ALA A 1 86 ? -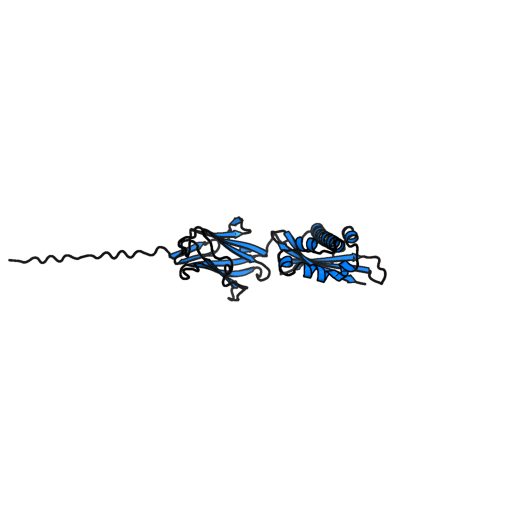5.520 8.146 13.644 1.00 98.19 86 ALA A O 1
ATOM 679 N N . GLU A 1 87 ? -5.415 6.758 15.401 1.00 98.12 87 GLU A N 1
ATOM 680 C CA . GLU A 1 87 ? -3.964 6.602 15.418 1.00 98.12 87 GLU A CA 1
ATOM 681 C C . GLU A 1 87 ? -3.635 5.166 15.029 1.00 98.12 87 GLU A C 1
ATOM 683 O O . GLU A 1 87 ? -4.425 4.247 15.281 1.00 98.12 87 GLU A O 1
ATOM 688 N N . MET A 1 88 ? -2.473 4.951 14.427 1.00 98.50 88 MET A N 1
ATOM 689 C CA . MET A 1 88 ? -1.992 3.617 14.108 1.00 98.50 88 MET A CA 1
ATOM 690 C C . MET A 1 88 ? -0.488 3.528 14.307 1.00 98.50 88 MET A C 1
ATOM 692 O O . MET A 1 88 ? 0.286 4.241 13.676 1.00 98.50 88 MET A O 1
ATOM 696 N N . ILE A 1 89 ? -0.081 2.587 15.149 1.00 98.50 89 ILE A N 1
ATOM 697 C CA . ILE A 1 89 ? 1.313 2.302 15.456 1.00 98.50 89 ILE A CA 1
ATOM 698 C C . ILE A 1 89 ? 1.575 0.843 15.113 1.00 98.50 89 ILE A C 1
ATOM 700 O O . ILE A 1 89 ? 0.840 -0.048 15.538 1.00 98.50 89 ILE A O 1
ATOM 704 N N . ILE A 1 90 ? 2.644 0.585 14.367 1.00 98.50 90 ILE A N 1
ATOM 705 C CA . ILE A 1 90 ? 3.101 -0.771 14.070 1.00 98.50 90 ILE A CA 1
ATOM 706 C C . ILE A 1 90 ? 4.523 -0.928 14.572 1.00 98.50 90 ILE A C 1
ATOM 708 O O . ILE A 1 90 ? 5.400 -0.126 14.242 1.00 98.50 90 ILE A O 1
ATOM 712 N N . LYS A 1 91 ? 4.756 -1.988 15.342 1.00 98.62 91 LYS A N 1
ATOM 713 C CA . LYS A 1 91 ? 6.073 -2.323 15.882 1.00 98.62 91 LYS A CA 1
ATOM 714 C C . LYS A 1 91 ? 6.490 -3.736 15.516 1.00 98.62 91 LYS A C 1
ATOM 716 O O . LYS A 1 91 ? 5.634 -4.596 15.316 1.00 98.62 91 LYS A O 1
ATOM 721 N N . ASP A 1 92 ? 7.793 -3.971 15.434 1.00 98.31 92 ASP A N 1
ATOM 722 C CA . ASP A 1 92 ? 8.344 -5.327 15.376 1.00 98.31 92 ASP A CA 1
ATOM 723 C C . ASP A 1 92 ? 8.435 -5.966 16.777 1.00 98.31 92 ASP A C 1
ATOM 725 O O . ASP A 1 92 ? 8.056 -5.373 17.793 1.00 98.31 92 ASP A O 1
ATOM 729 N N . LYS A 1 93 ? 8.920 -7.210 16.835 1.00 96.38 93 LYS A N 1
ATOM 730 C CA . LYS A 1 93 ? 9.072 -7.979 18.080 1.00 96.38 93 LYS A CA 1
ATOM 731 C C . LYS A 1 93 ? 10.089 -7.364 19.043 1.00 96.38 93 LYS A C 1
ATOM 733 O O . LYS A 1 93 ? 9.985 -7.548 20.253 1.00 96.38 93 LYS A O 1
ATOM 738 N N . GLU A 1 94 ? 11.060 -6.638 18.507 1.00 97.50 94 GLU A N 1
ATOM 739 C CA . GLU A 1 94 ? 12.068 -5.887 19.245 1.00 97.50 94 GLU A CA 1
ATOM 740 C C . GLU A 1 94 ? 11.559 -4.496 19.689 1.00 97.50 94 GLU A C 1
ATOM 742 O O . GLU A 1 94 ? 12.317 -3.728 20.280 1.00 97.50 94 GLU A O 1
ATOM 747 N N . ASN A 1 95 ? 10.268 -4.196 19.472 1.00 97.06 95 ASN A N 1
ATOM 748 C CA . ASN A 1 95 ? 9.585 -2.946 19.822 1.00 97.06 95 ASN A CA 1
ATOM 749 C C . ASN A 1 95 ? 10.104 -1.717 19.044 1.00 97.06 95 ASN A C 1
ATOM 751 O O . ASN A 1 95 ? 9.844 -0.579 19.447 1.00 97.06 95 ASN A O 1
ATOM 755 N N . ASN A 1 96 ? 10.780 -1.923 17.907 1.00 97.81 96 ASN A N 1
ATOM 756 C CA . ASN A 1 96 ? 11.112 -0.845 16.979 1.00 97.81 96 ASN A CA 1
ATOM 757 C C . ASN A 1 96 ? 9.849 -0.393 16.246 1.00 97.81 96 ASN A C 1
ATOM 759 O O . ASN A 1 96 ? 9.045 -1.214 15.802 1.00 97.81 96 ASN A O 1
ATOM 763 N N . ILE A 1 97 ? 9.697 0.919 16.085 1.00 97.56 97 ILE A N 1
ATOM 764 C CA . ILE A 1 97 ? 8.585 1.512 15.342 1.00 97.56 97 ILE A CA 1
ATOM 765 C C . ILE A 1 97 ? 8.831 1.330 13.842 1.00 97.56 97 ILE A C 1
ATOM 767 O O . ILE A 1 97 ? 9.849 1.766 13.308 1.00 97.56 97 ILE A O 1
ATOM 771 N N . ILE A 1 98 ? 7.878 0.690 13.171 1.00 96.69 98 ILE A N 1
ATOM 772 C CA . ILE A 1 98 ? 7.845 0.505 11.714 1.00 96.69 98 ILE A CA 1
ATOM 773 C C . ILE A 1 98 ? 6.961 1.569 11.062 1.00 96.69 98 ILE A C 1
ATOM 775 O O . ILE A 1 98 ? 7.245 2.015 9.951 1.00 96.69 98 ILE A O 1
ATOM 779 N N . MET A 1 99 ? 5.892 1.962 11.756 1.00 95.81 99 MET A N 1
ATOM 780 C CA . MET A 1 99 ? 4.948 2.998 11.348 1.00 95.81 99 MET A CA 1
ATOM 781 C C . MET A 1 99 ? 4.341 3.650 12.592 1.00 95.81 99 MET A C 1
ATOM 783 O O . MET A 1 99 ? 4.067 2.947 13.568 1.00 95.81 99 MET A O 1
ATOM 787 N N . ASP A 1 100 ? 4.137 4.963 12.545 1.00 97.56 100 ASP A N 1
ATOM 788 C CA . ASP A 1 100 ? 3.541 5.763 13.618 1.00 97.56 100 ASP A CA 1
ATOM 789 C C . ASP A 1 100 ? 2.760 6.923 12.995 1.00 97.56 100 ASP A C 1
ATOM 791 O O . ASP A 1 100 ? 3.339 7.906 12.535 1.00 97.56 100 ASP A O 1
ATOM 795 N N . GLU A 1 101 ? 1.444 6.748 12.916 1.00 97.00 101 GLU A N 1
ATOM 796 C CA . GLU A 1 101 ? 0.507 7.716 12.358 1.00 97.00 101 GLU A CA 1
ATOM 797 C C . GLU A 1 101 ? -0.397 8.239 13.481 1.00 97.00 101 GLU A C 1
ATOM 799 O O . GLU A 1 101 ? -1.316 7.527 13.899 1.00 97.00 101 GLU A O 1
ATOM 804 N N . PRO A 1 102 ? -0.165 9.460 13.995 1.00 96.50 102 PRO A N 1
ATOM 805 C CA . PRO A 1 102 ? -0.821 9.937 15.213 1.00 96.50 102 PRO A CA 1
ATOM 806 C C . PRO A 1 102 ? -2.281 10.374 15.016 1.00 96.50 102 PRO A C 1
ATOM 808 O O . PRO A 1 102 ? -3.054 10.334 15.968 1.00 96.50 102 PRO A O 1
ATOM 811 N N . ASP A 1 103 ? -2.679 10.816 13.815 1.00 96.19 103 ASP A N 1
ATOM 812 C CA . ASP A 1 103 ? -4.087 11.095 13.485 1.00 96.19 103 ASP A CA 1
ATOM 813 C C . ASP A 1 103 ? -4.351 10.993 11.972 1.00 96.19 103 ASP A C 1
ATOM 815 O O . ASP A 1 103 ? -4.208 11.956 11.208 1.00 96.19 103 ASP A O 1
ATOM 819 N N . LEU A 1 104 ? -4.821 9.819 11.556 1.00 95.12 104 LEU A N 1
ATOM 820 C CA . LEU A 1 104 ? -5.221 9.480 10.190 1.00 95.12 104 LEU A CA 1
ATOM 821 C C . LEU A 1 104 ? -6.395 10.334 9.673 1.00 95.12 104 LEU A C 1
ATOM 823 O O . LEU A 1 104 ? -6.601 10.429 8.464 1.00 95.12 104 LEU A O 1
ATOM 827 N N . PHE A 1 105 ? -7.146 10.998 10.559 1.00 94.50 105 PHE A N 1
ATOM 828 C CA . PHE A 1 105 ? -8.308 11.829 10.224 1.00 94.50 105 PHE A CA 1
ATOM 829 C C . PHE A 1 105 ? -8.078 13.317 10.519 1.00 94.50 105 PHE A C 1
ATOM 831 O O . PHE A 1 105 ? -9.043 14.060 10.732 1.00 94.50 105 PHE A O 1
ATOM 838 N N . THR A 1 106 ? -6.823 13.782 10.523 1.00 89.50 106 THR A N 1
ATOM 839 C CA . THR A 1 106 ? -6.478 15.193 10.795 1.00 89.50 106 THR A CA 1
ATOM 840 C C . THR A 1 106 ? -7.309 16.168 9.948 1.00 89.50 106 THR A C 1
ATOM 842 O O . THR A 1 106 ? -7.840 17.139 10.482 1.00 89.50 106 THR A O 1
ATOM 845 N N . ASN A 1 107 ? -7.498 15.871 8.655 1.00 85.44 107 ASN A N 1
ATOM 846 C CA . ASN A 1 107 ? -8.184 16.768 7.716 1.00 85.44 107 ASN A CA 1
ATOM 847 C C . ASN A 1 107 ? -9.632 16.370 7.384 1.00 85.44 107 ASN A C 1
ATOM 849 O O . ASN A 1 107 ? -10.376 17.199 6.876 1.00 85.44 107 ASN A O 1
ATOM 853 N N . ASN A 1 108 ? -10.042 15.126 7.661 1.00 85.31 108 ASN A N 1
ATOM 854 C CA . ASN A 1 108 ? -11.293 14.547 7.145 1.00 85.31 108 ASN A CA 1
ATOM 855 C C . ASN A 1 108 ? -12.059 13.738 8.208 1.00 85.31 108 ASN A C 1
ATOM 857 O O . ASN A 1 108 ? -12.615 12.685 7.916 1.00 85.31 108 ASN A O 1
ATOM 861 N N . GLY A 1 109 ? -12.049 14.200 9.460 1.00 86.25 109 GLY A N 1
ATOM 862 C CA . GLY A 1 109 ? -12.634 13.473 10.591 1.00 86.25 109 GLY A CA 1
ATOM 863 C C . GLY A 1 109 ? -14.058 13.863 10.983 1.00 86.25 109 GLY A C 1
ATOM 864 O O . GLY A 1 109 ? -14.502 13.393 12.019 1.00 86.25 109 GLY A O 1
ATOM 865 N N . SER A 1 110 ? -14.759 14.736 10.250 1.00 94.38 110 SER A N 1
ATOM 866 C CA . SER A 1 110 ? -16.086 15.240 10.647 1.00 94.38 110 SER A CA 1
ATOM 867 C C . SER A 1 110 ? -17.191 14.750 9.715 1.00 94.38 110 SER A C 1
ATOM 869 O O . SER A 1 110 ? -17.088 14.903 8.499 1.00 94.38 110 SER A O 1
ATOM 871 N N . PHE A 1 111 ? -18.260 14.201 10.292 1.00 94.94 111 PHE A N 1
ATOM 872 C CA . PHE A 1 111 ? -19.334 13.519 9.571 1.00 94.94 111 PHE A CA 1
ATOM 873 C C . PHE A 1 111 ? -20.699 13.898 10.155 1.00 94.94 111 PHE A C 1
ATOM 875 O O . PHE A 1 111 ? -20.824 14.091 11.361 1.00 94.94 111 PHE A O 1
ATOM 882 N N . GLU A 1 112 ? -21.747 13.977 9.335 1.00 94.81 112 GLU A N 1
ATOM 883 C CA . GLU A 1 112 ? -23.127 14.106 9.849 1.00 94.81 112 GLU A CA 1
ATOM 884 C C . GLU A 1 112 ? -23.582 12.815 10.546 1.00 94.81 112 GLU A C 1
ATOM 886 O O . GLU A 1 112 ? -24.293 12.837 11.554 1.00 94.81 112 GLU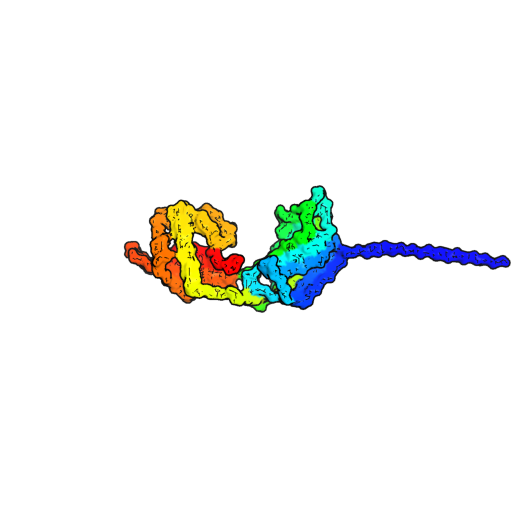 A O 1
ATOM 891 N N . PHE A 1 113 ? -23.116 11.681 10.021 1.00 92.88 113 PHE A N 1
ATOM 892 C CA . PHE A 1 113 ? -23.402 10.345 10.510 1.00 92.88 113 PHE A CA 1
ATOM 893 C C . PHE A 1 113 ? -22.245 9.399 10.172 1.00 92.88 113 PHE A C 1
ATOM 895 O O . PHE A 1 113 ? -21.631 9.536 9.114 1.00 92.88 113 PHE A O 1
ATOM 902 N N . LEU A 1 114 ? -21.937 8.462 11.072 1.00 94.94 114 LEU A N 1
ATOM 903 C CA . LEU A 1 114 ? -20.817 7.535 10.921 1.00 94.94 114 LEU A CA 1
ATOM 904 C C . LEU A 1 114 ? -21.119 6.206 11.624 1.00 94.94 114 LEU A C 1
ATOM 906 O O . LEU A 1 114 ? -21.127 6.152 12.848 1.00 94.94 114 LEU A O 1
ATOM 910 N N . GLU A 1 115 ? -21.316 5.142 10.848 1.00 94.81 115 GLU A N 1
ATOM 911 C CA . GLU A 1 115 ? -21.500 3.772 11.366 1.00 94.81 115 GLU A CA 1
ATOM 912 C C . GLU A 1 115 ? -20.245 2.912 11.242 1.00 94.81 115 GLU A C 1
ATOM 914 O O . GLU A 1 115 ? -20.113 1.906 11.942 1.00 94.81 115 GLU A O 1
ATOM 919 N N . THR A 1 116 ? -19.353 3.264 10.313 1.00 96.44 116 THR A N 1
ATOM 920 C CA . THR A 1 116 ? -18.181 2.458 9.972 1.00 96.44 116 THR A CA 1
ATOM 921 C C . THR A 1 116 ? -16.932 3.319 9.879 1.00 96.44 116 THR A C 1
ATOM 923 O O . THR A 1 116 ? -16.951 4.381 9.260 1.00 96.44 116 THR A O 1
ATOM 926 N N . VAL A 1 117 ? -15.836 2.835 10.459 1.00 97.38 117 VAL A N 1
ATOM 927 C CA . VAL A 1 117 ? -14.484 3.361 10.246 1.00 97.38 117 VAL A CA 1
ATOM 928 C C . VAL A 1 117 ? -13.662 2.278 9.558 1.00 97.38 117 VAL A C 1
ATOM 930 O O . VAL A 1 117 ? -13.556 1.160 10.060 1.00 97.38 117 VAL A O 1
ATOM 933 N N . GLU A 1 118 ? -13.087 2.618 8.407 1.00 96.75 118 GLU A N 1
ATOM 934 C CA . GLU A 1 118 ? -12.149 1.771 7.671 1.00 96.75 118 GLU A CA 1
ATOM 935 C C . GLU A 1 118 ? -10.730 2.302 7.887 1.00 96.75 118 GLU A C 1
ATOM 937 O O . GLU A 1 118 ? -10.435 3.467 7.610 1.00 96.75 118 GLU A O 1
ATOM 942 N N . LEU A 1 119 ? -9.844 1.441 8.377 1.00 96.94 119 LEU A N 1
ATOM 943 C CA . LEU A 1 119 ? -8.404 1.687 8.433 1.00 96.94 119 LEU A CA 1
ATOM 944 C C . LEU A 1 119 ? -7.714 0.683 7.519 1.00 96.94 119 LEU A C 1
ATOM 946 O O . LEU A 1 119 ? -8.197 -0.434 7.369 1.00 96.94 119 LEU A O 1
ATOM 950 N N . ASN A 1 120 ? -6.570 1.023 6.933 1.00 94.56 120 ASN A N 1
ATOM 951 C CA . ASN A 1 120 ? -5.839 0.067 6.108 1.00 94.56 120 ASN A CA 1
ATOM 952 C C . ASN A 1 120 ? -4.328 0.175 6.281 1.00 94.56 120 ASN A C 1
ATOM 954 O O . ASN A 1 120 ? -3.804 1.215 6.673 1.00 94.56 120 ASN A O 1
ATOM 958 N N . ILE A 1 121 ? -3.646 -0.925 5.976 1.00 94.69 121 ILE A N 1
ATOM 959 C CA . ILE A 1 121 ? -2.190 -1.003 5.906 1.00 94.69 121 ILE A CA 1
ATOM 960 C C . ILE A 1 121 ? -1.769 -1.658 4.601 1.00 94.69 121 ILE A C 1
ATOM 962 O O . ILE A 1 121 ? -2.460 -2.533 4.077 1.00 94.69 121 ILE A O 1
ATOM 966 N N . TYR A 1 122 ? -0.593 -1.271 4.118 1.00 88.50 122 TYR A N 1
ATOM 967 C CA . TYR A 1 122 ? 0.085 -1.932 3.013 1.00 88.50 122 TYR A CA 1
ATOM 968 C C . TYR A 1 122 ? 1.384 -2.558 3.518 1.00 88.50 122 TYR A C 1
ATOM 970 O O . TYR A 1 122 ? 2.265 -1.853 4.017 1.00 88.50 122 TYR A O 1
ATOM 978 N N . THR A 1 123 ? 1.538 -3.876 3.373 1.00 88.75 123 THR A N 1
ATOM 979 C CA . THR A 1 123 ? 2.747 -4.609 3.796 1.00 88.75 123 THR A CA 1
ATOM 980 C C . THR A 1 123 ? 3.896 -4.450 2.801 1.00 88.75 123 THR A C 1
ATOM 982 O O . THR A 1 123 ? 4.448 -5.420 2.282 1.00 88.75 123 THR A O 1
ATOM 985 N N . GLY A 1 124 ? 4.251 -3.200 2.509 1.00 80.25 124 GLY A N 1
ATOM 986 C CA . GLY A 1 124 ? 5.308 -2.835 1.576 1.00 80.25 124 GLY A CA 1
ATOM 987 C C . GLY A 1 124 ? 6.722 -3.159 2.070 1.00 80.25 124 GLY A C 1
ATOM 988 O O . GLY A 1 124 ? 6.981 -4.099 2.819 1.00 80.25 124 GLY A O 1
ATOM 989 N N . THR A 1 125 ? 7.682 -2.344 1.649 1.00 73.69 125 THR A N 1
ATOM 990 C CA . THR A 1 125 ? 9.123 -2.601 1.820 1.00 73.69 125 THR A CA 1
ATOM 991 C C . THR A 1 125 ? 9.607 -2.582 3.265 1.00 73.69 125 THR A C 1
ATOM 993 O O . THR A 1 125 ? 10.602 -3.231 3.582 1.00 73.69 125 THR A O 1
ATOM 996 N N . ASN A 1 126 ? 8.911 -1.856 4.139 1.00 85.31 126 ASN A N 1
ATOM 997 C CA . ASN A 1 126 ? 9.273 -1.725 5.552 1.00 85.31 126 ASN A CA 1
ATOM 998 C C . ASN A 1 126 ? 9.015 -3.023 6.337 1.00 85.31 126 ASN A C 1
ATOM 1000 O O . ASN A 1 126 ? 9.554 -3.214 7.427 1.00 85.31 126 ASN A O 1
ATOM 1004 N N . PHE A 1 127 ? 8.245 -3.944 5.753 1.00 90.94 127 PHE A N 1
ATOM 1005 C CA . PHE A 1 127 ? 7.923 -5.235 6.332 1.00 90.94 127 PHE A CA 1
ATOM 1006 C C . PHE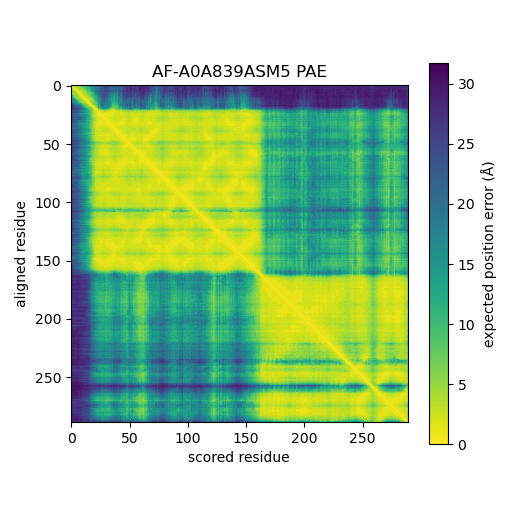 A 1 127 ? 8.833 -6.333 5.777 1.00 90.94 127 PHE A C 1
ATOM 1008 O O . PHE A 1 127 ? 8.989 -6.519 4.567 1.00 90.94 127 PHE A O 1
ATOM 1015 N N . LYS A 1 128 ? 9.449 -7.091 6.678 1.00 90.75 128 LYS A N 1
ATOM 1016 C CA . LYS A 1 128 ? 10.339 -8.208 6.365 1.00 90.75 128 LYS A CA 1
ATOM 1017 C C . LYS A 1 128 ? 9.546 -9.509 6.423 1.00 90.75 128 LYS A C 1
ATOM 1019 O O . LYS A 1 128 ? 8.725 -9.707 7.309 1.00 90.75 128 LYS A O 1
ATOM 1024 N N . GLU A 1 129 ? 9.812 -10.402 5.478 1.00 92.56 129 GLU A N 1
ATOM 1025 C CA . GLU A 1 129 ? 9.193 -11.730 5.457 1.00 92.56 129 GLU A CA 1
ATOM 1026 C C . GLU A 1 129 ? 9.656 -12.565 6.650 1.00 92.56 129 GLU A C 1
ATOM 1028 O O . GLU A 1 129 ? 10.790 -12.428 7.118 1.00 92.56 129 GLU A O 1
ATOM 1033 N N . ASN A 1 130 ? 8.781 -13.454 7.112 1.00 94.62 130 ASN A N 1
ATOM 1034 C CA . ASN A 1 130 ? 8.968 -14.313 8.278 1.00 94.62 130 ASN A CA 1
ATOM 1035 C C . ASN A 1 130 ? 9.304 -13.517 9.552 1.00 94.62 130 ASN A C 1
ATOM 1037 O O . ASN A 1 130 ? 10.045 -13.988 10.418 1.00 94.62 130 ASN A O 1
ATOM 1041 N N . LYS A 1 131 ? 8.783 -12.288 9.653 1.00 97.50 131 LYS A N 1
ATOM 1042 C CA . LYS A 1 131 ? 8.856 -11.446 10.849 1.00 97.50 131 LYS A CA 1
ATOM 1043 C C . LYS A 1 131 ? 7.461 -11.145 11.377 1.00 97.50 131 LYS A C 1
ATOM 1045 O O . LYS A 1 131 ? 6.503 -11.031 10.612 1.00 97.50 131 LYS A O 1
ATOM 1050 N N . GLU A 1 132 ? 7.390 -11.055 12.699 1.00 98.19 132 GLU A N 1
ATOM 1051 C CA . GLU A 1 132 ? 6.184 -10.742 13.456 1.00 98.19 132 GLU A CA 1
ATOM 1052 C C . GLU A 1 132 ? 6.126 -9.244 13.740 1.00 98.19 132 GLU A C 1
ATOM 1054 O O . GLU A 1 132 ? 7.145 -8.611 14.030 1.00 98.19 132 GLU A O 1
ATOM 1059 N N . TYR A 1 133 ? 4.915 -8.711 13.685 1.00 98.56 133 TYR A N 1
ATOM 1060 C CA . TYR A 1 133 ? 4.591 -7.322 13.939 1.00 98.56 133 TYR A CA 1
ATOM 1061 C C . TYR A 1 133 ? 3.352 -7.241 14.822 1.00 98.56 133 TYR A C 1
ATOM 1063 O O . TYR A 1 133 ? 2.511 -8.142 14.830 1.00 98.56 133 TYR A O 1
ATOM 1071 N N . ILE A 1 134 ? 3.229 -6.142 15.556 1.00 98.62 134 ILE A N 1
ATOM 1072 C CA . ILE A 1 134 ? 2.035 -5.813 16.327 1.00 98.62 134 ILE A CA 1
ATOM 1073 C C . ILE A 1 134 ? 1.533 -4.471 15.825 1.00 98.62 134 ILE A C 1
ATOM 1075 O O . ILE A 1 134 ? 2.236 -3.465 15.929 1.00 98.62 134 ILE A O 1
ATOM 1079 N N . LEU A 1 135 ? 0.322 -4.475 15.276 1.00 98.56 135 LEU A N 1
ATOM 1080 C CA . LEU A 1 135 ? -0.432 -3.264 14.999 1.00 98.56 135 LEU A CA 1
ATOM 1081 C C . LEU A 1 135 ? -1.273 -2.920 16.221 1.00 98.56 135 LEU A C 1
ATOM 1083 O O . LEU A 1 135 ? -2.034 -3.762 16.703 1.00 98.56 135 LEU A O 1
ATOM 1087 N N . THR A 1 136 ? -1.179 -1.673 16.662 1.00 98.62 136 THR A N 1
ATOM 1088 C CA . THR A 1 136 ? -2.100 -1.064 17.617 1.00 98.62 136 THR A CA 1
ATOM 1089 C C . THR A 1 136 ? -2.747 0.139 16.956 1.00 98.62 136 THR A C 1
ATOM 1091 O O . THR A 1 136 ? -2.055 0.978 16.386 1.00 98.62 136 THR A O 1
ATOM 1094 N N . SER A 1 137 ? -4.068 0.238 17.033 1.00 98.50 137 SER A N 1
ATOM 1095 C CA . SER A 1 137 ? -4.790 1.418 16.569 1.00 98.50 137 SER A CA 1
ATOM 1096 C C . SER A 1 137 ? -5.790 1.872 17.615 1.00 98.50 137 SER A C 1
ATOM 1098 O O . SER A 1 137 ? -6.441 1.041 18.242 1.00 98.50 137 SER A O 1
ATOM 1100 N N . LYS A 1 138 ? -5.916 3.183 17.805 1.00 98.50 138 LYS A N 1
ATOM 1101 C CA . LYS A 1 138 ? -6.951 3.787 18.643 1.00 98.50 138 LYS A CA 1
ATOM 1102 C C . LYS A 1 138 ? -7.839 4.636 17.759 1.00 98.50 138 LYS A C 1
ATOM 1104 O O . LYS A 1 138 ? -7.346 5.569 17.141 1.00 98.50 138 LYS A O 1
ATOM 1109 N N . VAL A 1 139 ? -9.133 4.356 17.748 1.00 98.38 139 VAL A N 1
ATOM 1110 C CA . VAL A 1 139 ? -10.162 5.217 17.155 1.00 98.38 139 VAL A CA 1
ATOM 1111 C C . VAL A 1 139 ? -10.866 5.940 18.295 1.00 98.38 139 VAL A C 1
ATOM 1113 O O . VAL A 1 139 ? -11.241 5.299 19.273 1.00 98.38 139 VAL A O 1
ATOM 1116 N N . TRP A 1 140 ? -11.022 7.259 18.224 1.00 98.19 140 TRP A N 1
ATOM 1117 C CA . TRP A 1 140 ? -11.633 8.040 19.305 1.00 98.19 140 TRP A CA 1
ATOM 1118 C C . TRP A 1 140 ? -12.589 9.110 18.796 1.00 98.19 140 TRP A C 1
ATOM 1120 O O . TRP A 1 140 ? -12.475 9.597 17.670 1.00 98.19 140 TRP A O 1
ATOM 1130 N N . ASP A 1 141 ? -13.501 9.515 19.670 1.00 97.75 141 ASP A N 1
ATOM 1131 C CA . ASP A 1 141 ? -14.360 10.675 19.469 1.00 97.75 141 ASP A CA 1
ATOM 1132 C C . ASP A 1 141 ? -13.580 11.962 19.785 1.00 97.75 141 ASP A C 1
ATOM 1134 O O . ASP A 1 141 ? -13.152 12.209 20.913 1.00 97.75 141 ASP A O 1
ATOM 1138 N N . LYS A 1 142 ? -13.370 12.825 18.791 1.00 96.94 142 LYS A N 1
ATOM 1139 C CA . LYS A 1 142 ? -12.660 14.102 18.971 1.00 96.94 142 LYS A CA 1
ATOM 1140 C C . LYS A 1 142 ? -13.423 15.075 19.872 1.00 96.94 142 LYS A C 1
ATOM 1142 O O . LYS A 1 142 ? -12.786 15.951 20.459 1.00 96.94 142 LYS A O 1
ATOM 1147 N N . ASN A 1 143 ? -14.740 14.924 20.000 1.00 96.25 143 ASN A N 1
ATOM 1148 C CA . ASN A 1 143 ? -15.576 15.731 20.887 1.00 96.25 143 ASN A CA 1
ATOM 1149 C C . ASN A 1 143 ? -15.588 15.191 22.331 1.00 96.25 143 ASN A C 1
ATOM 1151 O O . ASN A 1 143 ? -15.939 15.937 23.243 1.00 96.25 143 ASN A O 1
ATOM 1155 N N . ASN A 1 144 ? -15.163 13.942 22.552 1.00 95.94 144 ASN A N 1
ATOM 1156 C CA . ASN A 1 144 ? -14.970 13.334 23.869 1.00 95.94 144 ASN A CA 1
ATOM 1157 C C . ASN A 1 144 ? -13.848 12.279 23.816 1.00 95.94 144 ASN A C 1
ATOM 1159 O O . ASN A 1 144 ? -14.094 11.107 23.554 1.00 95.94 144 ASN A O 1
ATOM 1163 N N . LYS A 1 145 ? -12.599 12.684 24.070 1.00 92.19 145 LYS A N 1
ATOM 1164 C CA . LYS A 1 145 ? -11.418 11.826 23.839 1.00 92.19 145 LYS A CA 1
ATOM 1165 C C . LYS A 1 145 ? -11.315 10.605 24.760 1.00 92.19 145 LYS A C 1
ATOM 1167 O O . LYS A 1 145 ? -10.514 9.711 24.471 1.00 92.19 145 LYS A O 1
ATOM 1172 N N . ASP A 1 146 ? -12.095 10.569 25.837 1.00 95.25 146 ASP A N 1
ATOM 1173 C CA . ASP A 1 146 ? -12.194 9.399 26.711 1.00 95.25 146 ASP A CA 1
ATOM 1174 C C . ASP A 1 146 ? -12.964 8.261 26.019 1.00 95.25 146 ASP A C 1
ATOM 1176 O O . ASP A 1 146 ? -12.716 7.082 26.296 1.00 95.25 146 ASP A O 1
ATOM 1180 N N . ASN A 1 147 ? -13.831 8.607 25.058 1.00 96.81 147 ASN A N 1
ATOM 1181 C CA . ASN A 1 147 ? -14.557 7.666 24.221 1.00 96.81 147 ASN A CA 1
ATOM 1182 C C . ASN A 1 147 ? -13.639 7.134 23.111 1.00 96.81 147 ASN A C 1
ATOM 1184 O O . ASN A 1 147 ? -13.258 7.864 22.190 1.00 96.81 147 ASN A O 1
ATOM 1188 N N . SER A 1 148 ? -13.269 5.856 23.185 1.00 97.81 148 SER A N 1
ATOM 1189 C CA . SER A 1 148 ? -12.353 5.243 22.224 1.00 97.81 148 SER A CA 1
ATOM 1190 C C . SER A 1 148 ? -12.520 3.734 22.075 1.00 97.81 148 SER A C 1
ATOM 1192 O O . SER A 1 148 ? -13.069 3.056 22.941 1.00 97.81 148 SER A O 1
ATOM 1194 N N . ILE A 1 149 ? -12.014 3.221 20.959 1.00 98.44 149 ILE A N 1
ATOM 1195 C CA . ILE A 1 149 ? -11.839 1.807 20.646 1.00 98.44 149 ILE A CA 1
ATOM 1196 C C . ILE A 1 149 ? -10.349 1.586 20.403 1.00 98.44 149 ILE A C 1
ATOM 1198 O O . ILE A 1 149 ? -9.741 2.307 19.614 1.00 98.44 149 ILE A O 1
ATOM 1202 N N . ILE A 1 150 ? -9.760 0.597 21.065 1.00 98.56 150 ILE A N 1
ATOM 1203 C CA . ILE A 1 150 ? -8.367 0.193 20.882 1.00 98.56 150 ILE A CA 1
ATOM 1204 C C . ILE A 1 150 ? -8.363 -1.169 20.205 1.00 98.56 150 ILE A C 1
ATOM 1206 O O . ILE A 1 150 ? -8.949 -2.114 20.717 1.00 98.56 150 ILE A O 1
ATOM 1210 N N . ILE A 1 151 ? -7.681 -1.275 19.073 1.00 98.56 151 ILE A N 1
ATOM 1211 C CA . ILE A 1 151 ? -7.472 -2.500 18.310 1.00 98.56 151 ILE A CA 1
ATOM 1212 C C . ILE A 1 151 ? -6.023 -2.932 18.491 1.00 98.56 151 ILE A C 1
ATOM 1214 O O . ILE A 1 151 ? -5.105 -2.119 18.406 1.00 98.56 151 ILE A O 1
ATOM 1218 N N . THR A 1 152 ? -5.804 -4.224 18.699 1.00 98.69 152 THR A N 1
ATOM 1219 C CA . THR A 1 152 ? -4.481 -4.847 18.667 1.00 98.69 152 THR A CA 1
ATOM 1220 C C . THR A 1 152 ? -4.527 -6.075 17.776 1.00 98.69 152 THR A C 1
ATOM 1222 O O . THR A 1 152 ? -5.366 -6.957 17.966 1.00 98.69 152 THR A O 1
ATOM 1225 N N . PHE A 1 153 ? -3.616 -6.142 16.812 1.00 98.56 153 PHE A N 1
ATOM 1226 C CA . PHE A 1 153 ? -3.527 -7.238 15.860 1.00 98.56 153 PHE A CA 1
ATOM 1227 C C . PHE A 1 153 ? -2.068 -7.686 15.696 1.00 98.56 153 PHE A C 1
ATOM 1229 O O . PHE A 1 153 ? -1.270 -6.972 15.079 1.00 98.56 153 PHE A O 1
ATOM 1236 N N . PRO A 1 154 ? -1.690 -8.846 16.261 1.00 98.38 154 PRO A N 1
ATOM 1237 C CA . PRO A 1 154 ? -0.404 -9.462 15.984 1.00 98.38 154 PRO A CA 1
ATOM 1238 C C . PRO A 1 154 ? -0.459 -10.153 14.623 1.00 98.38 154 PRO A C 1
ATOM 1240 O O . PRO A 1 154 ? -1.379 -10.925 14.365 1.00 98.38 154 PRO A O 1
ATOM 1243 N N . PHE A 1 155 ? 0.538 -9.944 13.772 1.00 98.31 155 PHE A N 1
ATOM 1244 C CA . PHE A 1 155 ? 0.592 -10.585 12.463 1.00 98.31 155 PHE A CA 1
ATOM 1245 C C . PHE A 1 155 ? 2.007 -10.960 12.049 1.00 98.31 155 PHE A C 1
ATOM 1247 O O . PHE A 1 155 ? 2.985 -10.353 12.481 1.00 98.31 155 PHE A O 1
ATOM 1254 N N . MET A 1 156 ? 2.117 -11.969 11.191 1.00 97.94 156 MET A N 1
ATOM 1255 C CA . MET A 1 156 ? 3.367 -12.371 10.558 1.00 97.94 156 MET A CA 1
ATOM 1256 C C . MET A 1 156 ? 3.309 -12.032 9.078 1.00 97.94 156 MET A C 1
ATOM 1258 O O . MET A 1 156 ? 2.327 -12.335 8.403 1.00 97.94 156 MET A O 1
ATOM 1262 N N . VAL A 1 157 ? 4.372 -11.436 8.547 1.00 96.00 157 VAL A N 1
ATOM 1263 C CA . VAL A 1 157 ? 4.458 -11.187 7.106 1.00 96.00 157 VAL A CA 1
ATOM 1264 C C . VAL A 1 157 ? 5.046 -12.407 6.418 1.00 96.00 157 VAL A C 1
ATOM 1266 O O . VAL A 1 157 ? 6.158 -12.825 6.730 1.00 96.00 157 VAL A O 1
ATOM 1269 N N . ILE A 1 158 ? 4.312 -12.977 5.469 1.00 94.00 158 ILE A N 1
ATOM 1270 C CA . ILE A 1 158 ? 4.727 -14.138 4.679 1.00 94.00 158 ILE A CA 1
ATOM 1271 C C . ILE A 1 158 ? 5.018 -13.735 3.235 1.00 94.00 158 ILE A C 1
ATOM 1273 O O . ILE A 1 158 ? 4.524 -12.722 2.733 1.00 94.00 158 ILE A O 1
ATOM 1277 N N . ALA A 1 159 ? 5.814 -14.549 2.544 1.00 87.19 159 ALA A N 1
ATOM 1278 C CA . ALA A 1 159 ? 6.053 -14.366 1.121 1.00 87.19 159 ALA A CA 1
ATOM 1279 C C . ALA A 1 159 ? 4.726 -14.395 0.347 1.00 87.19 159 ALA A C 1
ATOM 1281 O O . ALA A 1 159 ? 3.910 -15.308 0.508 1.00 87.19 159 ALA A O 1
ATOM 1282 N N . ASN A 1 160 ? 4.527 -13.408 -0.521 1.00 82.75 160 ASN A N 1
ATOM 1283 C CA . ASN A 1 160 ? 3.381 -13.389 -1.412 1.00 82.75 160 ASN A CA 1
ATOM 1284 C C . ASN A 1 160 ? 3.637 -14.332 -2.590 1.00 82.75 160 ASN A C 1
ATOM 1286 O O . ASN A 1 160 ? 4.403 -14.020 -3.500 1.00 82.75 160 ASN A O 1
ATOM 1290 N N . LYS A 1 161 ? 2.989 -15.500 -2.575 1.00 75.31 161 LYS A N 1
ATOM 1291 C CA . LYS A 1 161 ? 3.153 -16.529 -3.617 1.00 75.31 161 LYS A CA 1
ATOM 1292 C C . LYS A 1 161 ? 2.628 -16.093 -4.989 1.00 75.31 161 LYS A C 1
ATOM 1294 O O . LYS A 1 161 ? 2.980 -16.724 -5.989 1.00 75.31 161 LYS A O 1
ATOM 1299 N N . ALA A 1 162 ? 1.775 -15.068 -5.042 1.00 67.38 162 ALA A N 1
ATOM 1300 C CA . ALA A 1 162 ? 1.258 -14.516 -6.290 1.00 67.38 162 ALA A CA 1
ATOM 1301 C C . ALA A 1 162 ? 2.266 -13.579 -6.972 1.00 67.38 162 ALA A C 1
ATOM 1303 O O . ALA A 1 162 ? 2.213 -13.423 -8.190 1.00 67.38 162 ALA A O 1
ATOM 1304 N N . ILE A 1 163 ? 3.228 -13.020 -6.228 1.00 71.75 163 ILE A N 1
ATOM 1305 C CA . ILE A 1 163 ? 4.304 -12.204 -6.800 1.00 71.75 163 ILE A CA 1
ATOM 1306 C C . ILE A 1 163 ? 5.354 -13.138 -7.377 1.00 71.75 163 ILE A C 1
ATOM 1308 O O . ILE A 1 163 ? 6.314 -13.550 -6.726 1.00 71.75 163 ILE A O 1
ATOM 1312 N N . LYS A 1 164 ? 5.126 -13.508 -8.630 1.00 77.94 164 LYS A N 1
ATOM 1313 C CA . LYS A 1 164 ? 6.059 -14.283 -9.434 1.00 77.94 164 LYS A CA 1
ATOM 1314 C C . LYS A 1 164 ? 6.803 -13.348 -10.370 1.00 77.94 164 LYS A C 1
ATOM 1316 O O . LYS A 1 164 ? 6.272 -12.324 -10.797 1.00 77.94 164 LYS A O 1
ATOM 1321 N N . MET A 1 165 ? 8.034 -13.729 -10.697 1.00 82.94 165 MET A N 1
ATOM 1322 C CA . MET A 1 165 ? 8.725 -13.142 -11.838 1.00 82.94 165 MET A CA 1
ATOM 1323 C C . MET A 1 165 ? 7.814 -13.304 -13.060 1.00 82.94 165 MET A C 1
ATOM 1325 O O . MET A 1 165 ? 7.391 -14.437 -13.315 1.00 82.94 165 MET A O 1
ATOM 1329 N N . PRO A 1 166 ? 7.483 -12.222 -13.784 1.00 87.50 166 PRO A N 1
ATOM 1330 C CA . PRO A 1 166 ? 6.733 -12.367 -15.018 1.00 87.50 166 PRO A CA 1
ATOM 1331 C C . PRO A 1 166 ? 7.503 -13.257 -15.990 1.00 87.50 166 PRO A C 1
ATOM 1333 O O . PRO A 1 166 ? 8.739 -13.302 -15.978 1.00 87.50 166 PRO A O 1
ATOM 1336 N N . SER A 1 167 ? 6.772 -13.972 -16.833 1.00 88.44 167 SER A N 1
ATOM 1337 C CA . SER A 1 167 ? 7.354 -14.706 -17.952 1.00 88.44 167 SER A CA 1
ATOM 1338 C C . SER A 1 167 ? 8.125 -13.763 -18.880 1.00 88.44 167 SER A C 1
ATOM 1340 O O . SER A 1 167 ? 7.928 -12.546 -18.872 1.00 88.44 167 SER A O 1
ATOM 1342 N N . LYS A 1 168 ? 9.006 -14.321 -19.714 1.00 86.81 168 LYS A N 1
ATOM 1343 C CA . LYS A 1 168 ? 9.782 -13.537 -20.684 1.00 86.81 168 LYS A CA 1
ATOM 1344 C C . LYS A 1 168 ? 8.883 -12.670 -21.579 1.00 86.81 168 LYS A C 1
ATOM 1346 O O . LYS A 1 168 ? 9.187 -11.497 -21.780 1.00 86.81 168 LYS A O 1
ATOM 1351 N N . ASP A 1 169 ? 7.758 -13.222 -22.027 1.00 89.19 169 ASP A N 1
ATOM 1352 C CA . ASP A 1 169 ? 6.795 -12.523 -22.882 1.00 89.19 169 ASP A CA 1
ATOM 1353 C C . ASP A 1 169 ? 6.102 -11.371 -22.139 1.00 89.19 169 ASP A C 1
ATOM 1355 O O . ASP A 1 169 ? 5.917 -10.285 -22.690 1.00 89.19 169 ASP A O 1
ATOM 1359 N N . GLU A 1 170 ? 5.759 -11.561 -20.862 1.00 90.88 170 GLU A N 1
ATOM 1360 C CA . GLU A 1 170 ? 5.192 -10.498 -20.024 1.00 90.88 170 GLU A CA 1
ATOM 1361 C C . GLU A 1 170 ? 6.209 -9.392 -19.734 1.00 90.88 170 GLU A C 1
ATOM 1363 O O . GLU A 1 170 ? 5.859 -8.213 -19.788 1.00 90.88 170 GLU A O 1
ATOM 1368 N N . VAL A 1 171 ? 7.470 -9.750 -19.470 1.00 91.56 171 VAL A N 1
ATOM 1369 C CA . VAL A 1 171 ? 8.571 -8.790 -19.305 1.00 91.56 171 VAL A CA 1
ATOM 1370 C C . VAL A 1 171 ? 8.737 -7.944 -20.565 1.00 91.56 171 VAL A C 1
ATOM 1372 O O . VAL A 1 171 ? 8.795 -6.716 -20.478 1.00 91.56 171 VAL A O 1
ATOM 1375 N N . GLU A 1 172 ? 8.779 -8.577 -21.737 1.00 91.00 172 GLU A N 1
ATOM 1376 C CA . GLU A 1 172 ? 8.892 -7.870 -23.013 1.00 91.00 172 GLU A CA 1
ATOM 1377 C C . GLU A 1 172 ? 7.678 -6.965 -23.260 1.00 91.00 172 GLU A C 1
ATOM 1379 O O . GLU A 1 172 ? 7.840 -5.802 -23.642 1.00 91.00 172 GLU A O 1
ATOM 1384 N N . LYS A 1 173 ? 6.466 -7.452 -22.970 1.00 93.31 173 LYS A N 1
ATOM 1385 C CA . LYS A 1 173 ? 5.226 -6.679 -23.098 1.00 93.31 173 LYS A CA 1
ATOM 1386 C C . LYS A 1 173 ? 5.219 -5.447 -22.197 1.00 93.31 173 LYS A C 1
ATOM 1388 O O . LYS A 1 173 ? 4.896 -4.364 -22.688 1.00 93.31 173 LYS A O 1
ATOM 1393 N N . LEU A 1 174 ? 5.561 -5.586 -20.914 1.00 94.75 174 LEU A N 1
ATOM 1394 C CA . LEU A 1 174 ? 5.668 -4.461 -19.977 1.00 94.75 174 LEU A CA 1
ATOM 1395 C C . LEU A 1 174 ? 6.638 -3.418 -20.532 1.00 94.75 174 LEU A C 1
ATOM 1397 O O . LEU A 1 174 ? 6.267 -2.263 -20.749 1.00 94.75 174 LEU A O 1
ATOM 1401 N N . PHE A 1 175 ? 7.840 -3.873 -20.881 1.00 93.62 175 PHE A N 1
ATOM 1402 C CA . PHE A 1 175 ? 8.907 -3.015 -21.364 1.00 93.62 175 PHE A CA 1
ATOM 1403 C C . PHE A 1 175 ? 8.513 -2.229 -22.620 1.00 93.62 175 PHE A C 1
ATOM 1405 O O . PHE A 1 175 ? 8.688 -1.006 -22.667 1.00 93.62 175 PHE A O 1
ATOM 1412 N N . LYS A 1 176 ? 7.971 -2.919 -23.633 1.00 93.19 176 LYS A N 1
ATOM 1413 C CA . LYS A 1 176 ? 7.537 -2.316 -24.901 1.00 93.19 176 LYS A CA 1
ATOM 1414 C C . LYS A 1 176 ? 6.342 -1.392 -24.719 1.00 93.19 176 LYS A C 1
ATOM 1416 O O . LYS A 1 176 ? 6.312 -0.334 -25.339 1.00 93.19 176 LYS A O 1
ATOM 1421 N N . THR A 1 177 ? 5.397 -1.739 -23.846 1.00 95.44 177 THR A N 1
ATOM 1422 C CA . THR A 1 177 ? 4.236 -0.885 -23.550 1.00 95.44 177 THR A CA 1
ATOM 1423 C C . THR A 1 177 ? 4.686 0.435 -22.933 1.00 95.44 177 THR A C 1
ATOM 1425 O O . THR A 1 177 ? 4.313 1.499 -23.423 1.00 95.44 177 THR A O 1
ATOM 1428 N N . SER A 1 178 ? 5.544 0.396 -21.910 1.00 96.44 178 SER A N 1
ATOM 1429 C CA . SER A 1 178 ? 6.078 1.613 -21.290 1.00 96.44 178 SER A CA 1
ATOM 1430 C C . SER A 1 178 ? 6.898 2.456 -22.265 1.00 96.44 178 SER A C 1
ATOM 1432 O O . SER A 1 178 ? 6.737 3.676 -22.290 1.00 96.44 178 SER A O 1
ATOM 1434 N N . LEU A 1 179 ? 7.717 1.824 -23.113 1.00 94.88 179 LEU A N 1
ATOM 1435 C CA . LEU A 1 179 ? 8.467 2.525 -24.156 1.00 94.88 179 LEU A CA 1
ATOM 1436 C C . LEU A 1 179 ? 7.551 3.178 -25.198 1.00 94.88 179 LEU A C 1
ATOM 1438 O O . LEU A 1 179 ? 7.796 4.314 -25.592 1.00 94.88 179 LEU A O 1
ATOM 1442 N N . ALA A 1 180 ? 6.490 2.494 -25.625 1.00 95.38 180 ALA A N 1
ATOM 1443 C CA . ALA A 1 180 ? 5.540 3.025 -26.596 1.00 95.38 180 ALA A CA 1
ATOM 1444 C C . ALA A 1 180 ? 4.820 4.264 -26.061 1.00 95.38 180 ALA A C 1
ATOM 1446 O O . ALA A 1 180 ? 4.763 5.287 -26.741 1.00 95.38 180 ALA A O 1
ATOM 1447 N N . VAL A 1 181 ? 4.324 4.202 -24.822 1.00 97.00 181 VAL A N 1
ATOM 1448 C CA . VAL A 1 181 ? 3.663 5.343 -24.171 1.00 97.00 181 VAL A CA 1
ATOM 1449 C C . VAL A 1 181 ? 4.642 6.510 -23.993 1.00 97.00 181 VAL A C 1
ATOM 1451 O O . VAL A 1 181 ? 4.275 7.664 -24.231 1.00 97.00 181 VAL A O 1
ATOM 1454 N N . PHE A 1 182 ? 5.892 6.225 -23.619 1.00 96.38 182 PHE A N 1
ATOM 1455 C CA . PHE A 1 182 ? 6.939 7.240 -23.519 1.00 96.38 182 PHE A CA 1
ATOM 1456 C C . PHE A 1 182 ? 7.228 7.895 -24.875 1.00 96.38 182 PHE A C 1
ATOM 1458 O O . PHE A 1 182 ? 7.170 9.116 -24.982 1.00 96.38 182 PHE A O 1
ATOM 1465 N N . GLY A 1 183 ? 7.457 7.104 -25.927 1.00 94.44 183 GLY A N 1
ATOM 1466 C CA . GLY A 1 183 ? 7.705 7.607 -27.281 1.00 94.44 183 GLY A CA 1
ATOM 1467 C C . GLY A 1 183 ? 6.549 8.446 -27.830 1.00 94.44 183 GLY A C 1
ATOM 1468 O O . GLY A 1 183 ? 6.780 9.502 -28.412 1.00 94.44 183 GLY A O 1
ATOM 1469 N N . GLN A 1 184 ? 5.299 8.046 -27.572 1.00 95.44 184 GLN A N 1
ATOM 1470 C CA . GLN A 1 184 ? 4.122 8.848 -27.928 1.00 95.44 184 GLN A CA 1
ATOM 1471 C C . GLN A 1 184 ? 4.136 10.197 -27.205 1.00 95.44 184 GLN A C 1
ATOM 1473 O O . GLN A 1 184 ? 3.905 11.229 -27.825 1.00 95.44 184 GLN A O 1
ATOM 1478 N N . SER A 1 185 ? 4.473 10.196 -25.916 1.00 96.19 185 SER A N 1
ATOM 1479 C CA . SER A 1 185 ? 4.542 11.414 -25.101 1.00 96.19 185 SER A CA 1
ATOM 1480 C C . SER A 1 185 ? 5.685 12.348 -25.524 1.00 96.19 185 SER A C 1
ATOM 1482 O O . SER A 1 185 ? 5.539 13.570 -25.483 1.00 96.19 185 SER A O 1
ATOM 1484 N N . VAL A 1 186 ? 6.813 11.786 -25.979 1.00 94.56 186 VAL A N 1
ATOM 1485 C CA . VAL A 1 186 ? 7.916 12.534 -26.607 1.00 94.56 186 VAL A CA 1
ATOM 1486 C C . VAL A 1 186 ? 7.432 13.228 -27.883 1.00 94.56 186 VAL A C 1
ATOM 1488 O O . VAL A 1 186 ? 7.620 14.436 -28.016 1.00 94.56 186 VAL A O 1
ATOM 1491 N N . ASN A 1 187 ? 6.743 12.506 -28.773 1.00 93.56 187 ASN A N 1
ATOM 1492 C CA . ASN A 1 187 ? 6.196 13.059 -30.020 1.00 93.56 187 ASN A CA 1
ATOM 1493 C C . ASN A 1 187 ? 5.121 14.133 -29.768 1.00 93.56 187 ASN A C 1
ATOM 1495 O O . ASN A 1 187 ? 5.064 15.137 -30.476 1.00 93.56 187 ASN A O 1
ATOM 1499 N N . GLU A 1 188 ? 4.295 13.950 -28.735 1.00 95.56 188 GLU A N 1
ATOM 1500 C CA . GLU A 1 188 ? 3.296 14.926 -28.274 1.00 95.56 188 GLU A CA 1
ATOM 1501 C C . GLU A 1 188 ? 3.932 16.148 -27.577 1.00 95.56 188 GLU A C 1
ATOM 1503 O O . GLU A 1 188 ? 3.234 17.122 -27.290 1.00 95.56 188 GLU A O 1
ATOM 1508 N N . LYS A 1 189 ? 5.244 16.112 -27.293 1.00 95.69 189 LYS A N 1
ATOM 1509 C CA . LYS A 1 189 ? 5.980 17.103 -26.487 1.00 95.69 189 LYS A CA 1
ATOM 1510 C C . LYS A 1 189 ? 5.321 17.365 -25.129 1.00 95.69 189 LYS A C 1
ATOM 1512 O O . LYS A 1 189 ? 5.369 18.475 -24.600 1.00 95.69 189 LYS A O 1
ATOM 1517 N N . ASN A 1 190 ? 4.677 16.338 -24.578 1.00 96.44 190 ASN A N 1
ATOM 1518 C CA . ASN A 1 190 ? 3.908 16.419 -23.349 1.00 96.44 190 ASN A CA 1
ATOM 1519 C C . ASN A 1 190 ? 3.875 15.056 -22.650 1.00 96.44 190 ASN A C 1
ATOM 1521 O O . ASN A 1 190 ? 3.331 14.081 -23.161 1.00 96.44 190 ASN A O 1
ATOM 1525 N N . MET A 1 191 ? 4.402 15.004 -21.432 1.00 97.50 191 MET A N 1
ATOM 1526 C CA . MET A 1 191 ? 4.516 13.785 -20.632 1.00 97.50 191 MET A CA 1
ATOM 1527 C C . MET A 1 191 ? 3.246 13.411 -19.866 1.00 97.50 191 MET A C 1
ATOM 1529 O O . MET A 1 191 ? 3.274 12.479 -19.062 1.00 97.50 191 MET A O 1
ATOM 1533 N N . LYS A 1 192 ? 2.117 14.092 -20.100 1.00 97.81 192 LYS A N 1
ATOM 1534 C CA . LYS A 1 192 ? 0.853 13.796 -19.412 1.00 97.81 192 LYS A CA 1
ATOM 1535 C C . LYS A 1 192 ? 0.428 12.351 -19.632 1.00 97.81 192 LYS A C 1
ATOM 1537 O O . LYS A 1 192 ? 0.140 11.659 -18.661 1.00 97.81 192 LYS A O 1
ATOM 1542 N N . ARG A 1 193 ? 0.440 11.884 -20.883 1.00 97.75 193 ARG A N 1
ATOM 1543 C CA . ARG A 1 193 ? 0.087 10.501 -21.224 1.00 97.75 193 ARG A CA 1
ATOM 1544 C C . ARG A 1 193 ? 0.995 9.507 -20.501 1.00 97.75 193 ARG A C 1
ATOM 1546 O O . ARG A 1 193 ? 0.493 8.580 -19.875 1.00 97.75 193 ARG A O 1
ATOM 1553 N N . PHE A 1 194 ? 2.311 9.719 -20.550 1.00 97.81 194 PHE A N 1
ATOM 1554 C CA . PHE A 1 194 ? 3.267 8.868 -19.847 1.00 97.81 194 PHE A CA 1
ATOM 1555 C C . PHE A 1 194 ? 2.984 8.820 -18.350 1.00 97.81 194 PHE A C 1
ATOM 1557 O O . PHE A 1 194 ? 2.778 7.732 -17.820 1.00 97.81 194 PHE A O 1
ATOM 1564 N N . ARG A 1 195 ? 2.870 9.980 -17.695 1.00 97.31 195 ARG A N 1
ATOM 1565 C CA . ARG A 1 195 ? 2.556 10.083 -16.266 1.00 97.31 195 ARG A CA 1
ATOM 1566 C C . ARG A 1 195 ? 1.241 9.391 -15.907 1.00 97.31 195 ARG A C 1
ATOM 1568 O O . ARG A 1 195 ? 1.178 8.714 -14.891 1.00 97.31 195 ARG A O 1
ATOM 1575 N N . ASP A 1 196 ? 0.195 9.525 -16.712 1.00 97.06 196 ASP A N 1
ATOM 1576 C CA . ASP A 1 196 ? -1.107 8.919 -16.404 1.00 97.06 196 ASP A CA 1
ATOM 1577 C C . ASP A 1 196 ? -1.067 7.377 -16.434 1.00 97.06 196 ASP A C 1
ATOM 1579 O O . ASP A 1 196 ? -1.873 6.730 -15.761 1.00 97.06 196 ASP A O 1
ATOM 1583 N N . CYS A 1 197 ? -0.102 6.787 -17.149 1.00 96.19 197 CYS A N 1
ATOM 1584 C CA . CYS A 1 197 ? 0.123 5.341 -17.219 1.00 96.19 197 CYS A CA 1
ATOM 1585 C C . CYS A 1 197 ? 1.130 4.800 -16.186 1.00 96.19 197 CYS A C 1
ATOM 1587 O O . CYS A 1 197 ? 1.341 3.585 -16.131 1.00 96.19 197 CYS A O 1
ATOM 1589 N N . THR A 1 198 ? 1.768 5.658 -15.386 1.00 97.38 198 THR A N 1
ATOM 1590 C CA . THR A 1 198 ? 2.682 5.221 -14.320 1.00 97.38 198 THR A CA 1
ATOM 1591 C C . THR A 1 198 ? 1.932 4.849 -13.044 1.00 97.38 198 THR A C 1
ATOM 1593 O O . THR A 1 198 ? 0.717 5.005 -12.933 1.00 97.38 198 THR A O 1
ATOM 1596 N N . SER A 1 199 ? 2.669 4.329 -12.070 1.00 96.31 199 SER A N 1
ATOM 1597 C CA . SER A 1 199 ? 2.173 4.000 -10.740 1.00 96.31 199 SER A CA 1
ATOM 1598 C C . SER A 1 199 ? 1.670 5.249 -10.001 1.00 96.31 199 SER A C 1
ATOM 1600 O O . SER A 1 199 ? 2.217 6.346 -10.158 1.00 96.31 199 SER A O 1
ATOM 1602 N N . LYS A 1 200 ? 0.647 5.097 -9.153 1.00 92.94 200 LYS A N 1
ATOM 1603 C CA . LYS A 1 200 ? 0.117 6.192 -8.321 1.00 92.94 200 LYS A CA 1
ATOM 1604 C C . LYS A 1 200 ? 1.160 6.751 -7.366 1.00 92.94 200 LYS A C 1
ATOM 1606 O O . LYS A 1 200 ? 1.190 7.963 -7.156 1.00 92.94 200 LYS A O 1
ATOM 1611 N N . VAL A 1 201 ? 2.047 5.893 -6.865 1.00 90.25 201 VAL A N 1
ATOM 1612 C CA . VAL A 1 201 ? 3.213 6.316 -6.078 1.00 90.25 201 VAL A CA 1
ATOM 1613 C C . VAL A 1 201 ? 4.113 7.247 -6.893 1.00 90.25 201 VAL A C 1
ATOM 1615 O O . VAL A 1 201 ? 4.526 8.288 -6.393 1.00 90.25 201 VAL A O 1
ATOM 1618 N N . TRP A 1 202 ? 4.388 6.934 -8.163 1.00 95.50 202 TRP A N 1
ATOM 1619 C CA . TRP A 1 202 ? 5.228 7.811 -8.983 1.00 95.50 202 TRP A CA 1
ATOM 1620 C C . TRP A 1 202 ? 4.517 9.130 -9.334 1.00 95.50 202 TRP A C 1
ATOM 1622 O O . TRP A 1 202 ? 5.126 10.201 -9.308 1.00 95.50 202 TRP A O 1
ATOM 1632 N N . GLN A 1 203 ? 3.206 9.068 -9.599 1.00 96.06 203 GLN A N 1
ATOM 1633 C CA . GLN A 1 203 ? 2.367 10.240 -9.888 1.00 96.06 203 GLN A CA 1
ATOM 1634 C C . GLN A 1 203 ? 2.273 11.228 -8.716 1.00 96.06 203 GLN A C 1
ATOM 1636 O O . GLN A 1 203 ? 2.094 12.422 -8.968 1.00 96.06 203 GLN A O 1
ATOM 1641 N N . SER A 1 204 ? 2.349 10.759 -7.464 1.00 92.06 204 SER A N 1
ATOM 1642 C CA . SER A 1 204 ? 2.307 11.621 -6.273 1.00 92.06 204 SER A CA 1
ATOM 1643 C C . SER A 1 204 ? 3.658 12.260 -5.944 1.00 92.06 204 SER A C 1
ATOM 1645 O O . SER A 1 204 ? 3.691 13.330 -5.344 1.00 92.06 204 SER A O 1
ATOM 1647 N N . GLN A 1 205 ? 4.763 11.639 -6.367 1.00 92.88 205 GLN A N 1
ATOM 1648 C CA . GLN A 1 205 ? 6.126 12.130 -6.137 1.00 92.88 205 GLN A CA 1
ATOM 1649 C C . GLN A 1 205 ? 6.568 13.202 -7.139 1.00 92.88 205 GLN A C 1
ATOM 1651 O O . GLN A 1 205 ? 7.463 13.989 -6.834 1.00 92.88 205 GLN A O 1
ATOM 1656 N N . HIS A 1 206 ? 5.962 13.241 -8.328 1.00 93.38 206 HIS A N 1
ATOM 1657 C CA . HIS A 1 206 ? 6.345 14.178 -9.381 1.00 93.38 206 HIS A CA 1
ATOM 1658 C C . HIS A 1 206 ? 5.137 14.813 -10.065 1.00 93.38 206 HIS A C 1
ATOM 1660 O O . HIS A 1 206 ? 4.186 14.142 -10.488 1.00 93.38 206 HIS A O 1
ATOM 1666 N N . THR A 1 207 ? 5.220 16.130 -10.246 1.00 96.25 207 THR A N 1
ATOM 1667 C CA . THR A 1 207 ? 4.227 16.878 -11.016 1.00 96.25 207 THR A CA 1
ATOM 1668 C C . THR A 1 207 ? 4.411 16.643 -12.516 1.00 96.25 207 THR A C 1
ATOM 1670 O O . THR A 1 207 ? 5.443 16.139 -12.971 1.00 96.25 207 THR A O 1
ATOM 1673 N N . LEU A 1 208 ? 3.411 17.019 -13.316 1.00 97.38 208 LEU A N 1
ATOM 1674 C CA . LEU A 1 208 ? 3.519 16.963 -14.775 1.00 97.38 208 LEU A CA 1
ATOM 1675 C C . LEU A 1 208 ? 4.698 17.809 -15.289 1.00 97.38 208 LEU A C 1
ATOM 1677 O O . LEU A 1 208 ? 5.423 17.389 -16.190 1.00 97.38 208 LEU A O 1
ATOM 1681 N N . GLU A 1 209 ? 4.935 18.969 -14.682 1.00 97.44 209 GLU A N 1
ATOM 1682 C CA . GLU A 1 209 ? 6.049 19.861 -15.007 1.00 97.44 209 GLU A CA 1
ATOM 1683 C C . GLU A 1 209 ? 7.396 19.185 -14.739 1.00 97.44 209 GLU A C 1
ATOM 1685 O O . GLU A 1 209 ? 8.310 19.309 -15.554 1.00 97.44 209 GLU A O 1
ATOM 1690 N N . ASN A 1 210 ? 7.518 18.419 -13.645 1.00 95.81 210 ASN A N 1
ATOM 1691 C CA . ASN A 1 210 ? 8.730 17.645 -13.377 1.00 95.81 210 ASN A CA 1
ATOM 1692 C C . ASN A 1 210 ? 8.977 16.594 -14.464 1.00 95.81 210 ASN A C 1
ATOM 1694 O O . ASN A 1 210 ? 10.098 16.495 -14.955 1.00 95.81 210 ASN A O 1
ATOM 1698 N N . PHE A 1 211 ? 7.947 15.851 -14.882 1.00 96.38 211 PHE A N 1
ATOM 1699 C CA . PHE A 1 211 ? 8.073 14.889 -15.981 1.00 96.38 211 PHE A CA 1
ATOM 1700 C C . PHE A 1 211 ? 8.516 15.571 -17.286 1.00 96.38 211 PHE A C 1
ATOM 1702 O O . PHE A 1 211 ? 9.465 15.114 -17.921 1.00 96.38 211 PHE A O 1
ATOM 1709 N N . ASN A 1 212 ? 7.881 16.682 -17.670 1.00 96.19 212 ASN A N 1
ATOM 1710 C CA . ASN A 1 212 ? 8.257 17.427 -18.877 1.00 96.19 212 ASN A CA 1
ATOM 1711 C C . ASN A 1 212 ? 9.707 17.928 -18.816 1.00 96.19 212 ASN A C 1
ATOM 1713 O O . ASN A 1 212 ? 10.449 17.772 -19.782 1.00 96.19 212 ASN A O 1
ATOM 1717 N N . SER A 1 213 ? 10.126 18.489 -17.678 1.00 95.56 213 SER A N 1
ATOM 1718 C CA . SER A 1 213 ? 11.484 19.008 -17.486 1.00 95.56 213 SER A CA 1
ATOM 1719 C C . SER A 1 213 ? 12.541 17.900 -17.546 1.00 95.56 213 SER A C 1
ATOM 1721 O O . SER A 1 213 ? 13.514 18.012 -18.294 1.00 95.56 213 SER A O 1
ATOM 1723 N N . ASN A 1 214 ? 12.318 16.789 -16.835 1.00 94.62 214 ASN A N 1
ATOM 1724 C CA . ASN A 1 214 ? 13.268 15.673 -16.753 1.00 94.62 214 ASN A CA 1
ATOM 1725 C C . ASN A 1 214 ? 13.538 15.016 -18.112 1.00 94.62 214 ASN A C 1
ATOM 1727 O O . ASN A 1 214 ? 14.633 14.510 -18.348 1.00 94.62 214 ASN A O 1
ATOM 1731 N N . TYR A 1 215 ? 12.558 15.043 -19.015 1.00 94.31 215 TYR A N 1
ATOM 1732 C CA . TYR A 1 215 ? 12.670 14.454 -20.348 1.00 94.31 215 TYR A CA 1
ATOM 1733 C C . TYR A 1 215 ? 12.772 15.503 -21.467 1.00 94.31 215 TYR A C 1
ATOM 1735 O O . TYR A 1 215 ? 12.725 15.155 -22.648 1.00 94.31 215 TYR A O 1
ATOM 1743 N N . ASN A 1 216 ? 12.979 16.781 -21.134 1.00 93.25 216 ASN A N 1
ATOM 1744 C CA . ASN A 1 216 ? 13.042 17.867 -22.117 1.00 93.25 216 ASN A CA 1
ATOM 1745 C C . ASN A 1 216 ? 14.164 17.658 -23.149 1.00 93.25 216 ASN A C 1
ATOM 1747 O O . ASN A 1 216 ? 14.000 17.966 -24.327 1.00 93.25 216 ASN A O 1
ATOM 1751 N N . GLY A 1 217 ? 15.294 17.078 -22.730 1.00 90.56 217 GLY A N 1
ATOM 1752 C CA . GLY A 1 217 ? 16.408 16.771 -23.631 1.00 90.56 217 GLY A CA 1
ATOM 1753 C C . GLY A 1 217 ? 15.997 15.866 -24.797 1.00 90.56 217 GLY A C 1
ATOM 1754 O O . GLY A 1 217 ? 16.297 16.175 -25.947 1.00 90.56 217 GLY A O 1
ATOM 1755 N N . ILE A 1 218 ? 15.253 14.790 -24.520 1.00 89.25 218 ILE A N 1
ATOM 1756 C CA . ILE A 1 218 ? 14.812 13.857 -25.565 1.00 89.25 218 ILE A CA 1
ATOM 1757 C C . ILE A 1 218 ? 13.606 14.382 -26.353 1.00 89.25 218 ILE A C 1
ATOM 1759 O O . ILE A 1 218 ? 13.533 14.157 -27.558 1.00 89.25 218 ILE A O 1
ATOM 1763 N N . ILE A 1 219 ? 12.717 15.150 -25.708 1.00 90.12 219 ILE A N 1
ATOM 1764 C CA . ILE A 1 219 ? 11.622 15.872 -26.377 1.00 90.12 219 ILE A CA 1
ATOM 1765 C C . ILE A 1 219 ? 12.183 16.813 -27.453 1.00 90.12 219 ILE A C 1
ATOM 1767 O O . ILE A 1 219 ? 11.713 16.812 -28.590 1.00 90.12 219 ILE A O 1
ATOM 1771 N N . ASN A 1 220 ? 13.221 17.584 -27.122 1.00 90.12 220 ASN A N 1
ATOM 1772 C CA . ASN A 1 220 ? 13.820 18.548 -28.049 1.00 90.12 220 ASN A CA 1
ATOM 1773 C C . ASN A 1 220 ? 14.679 17.891 -29.130 1.00 90.12 220 ASN A C 1
ATOM 1775 O O . ASN A 1 220 ? 14.803 18.441 -30.222 1.00 90.12 220 ASN A O 1
ATOM 1779 N N . ALA A 1 221 ? 15.241 16.714 -28.850 1.00 86.44 221 ALA A N 1
ATOM 1780 C CA . ALA A 1 221 ? 15.998 15.941 -29.8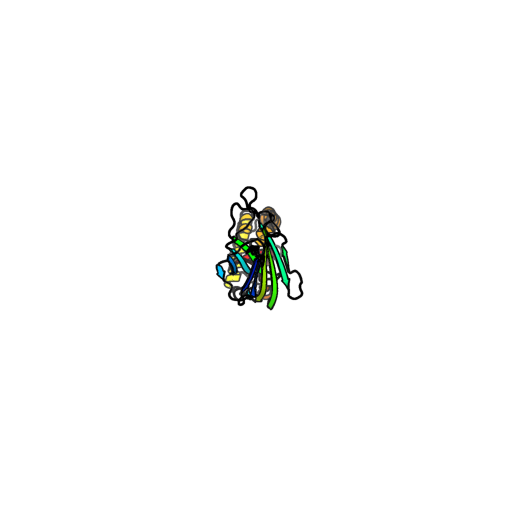30 1.00 86.44 221 ALA A CA 1
ATOM 1781 C C . ALA A 1 221 ? 15.115 15.330 -30.936 1.00 86.44 221 ALA A C 1
ATOM 1783 O O . ALA A 1 221 ? 15.652 14.877 -31.944 1.00 86.44 221 ALA A O 1
ATOM 1784 N N . ASN A 1 222 ? 13.783 15.332 -30.771 1.00 79.56 222 ASN A N 1
ATOM 1785 C CA . ASN A 1 222 ? 12.811 14.847 -31.758 1.00 79.56 222 ASN A CA 1
ATOM 1786 C C . ASN A 1 222 ? 13.109 13.413 -32.248 1.00 79.56 222 ASN A C 1
ATOM 1788 O O . ASN A 1 222 ? 13.016 13.108 -33.438 1.00 79.56 222 ASN A O 1
ATOM 1792 N N . VAL A 1 223 ? 13.527 12.549 -31.318 1.00 81.56 223 VAL A N 1
ATOM 1793 C CA . VAL A 1 223 ? 13.890 11.155 -31.597 1.00 81.56 223 VAL A CA 1
ATOM 1794 C C . VAL A 1 223 ? 12.626 10.319 -31.768 1.00 81.56 223 VAL A C 1
ATOM 1796 O O . VAL A 1 223 ? 11.801 10.253 -30.857 1.00 81.56 223 VAL A O 1
ATOM 1799 N N . ASP A 1 224 ? 12.512 9.604 -32.889 1.00 83.12 224 ASP A N 1
ATOM 1800 C CA . ASP A 1 224 ? 11.417 8.657 -33.103 1.00 83.12 224 ASP A CA 1
ATOM 1801 C C . ASP A 1 224 ? 11.669 7.329 -32.369 1.00 83.12 224 ASP A C 1
ATOM 1803 O O . ASP A 1 224 ? 12.168 6.345 -32.922 1.00 83.12 224 ASP A O 1
ATOM 1807 N N . LEU A 1 225 ? 11.302 7.306 -31.089 1.00 87.00 225 LEU A N 1
ATOM 1808 C CA . LEU A 1 225 ? 11.404 6.122 -30.233 1.00 87.00 225 LEU A CA 1
ATOM 1809 C C . LEU A 1 225 ? 10.368 5.040 -30.564 1.00 87.00 225 LEU A C 1
ATOM 1811 O O . LEU A 1 225 ? 10.509 3.909 -30.097 1.00 87.00 225 LEU A O 1
ATOM 1815 N N . ILE A 1 226 ? 9.335 5.348 -31.355 1.00 88.44 226 ILE A N 1
ATOM 1816 C CA . ILE A 1 226 ? 8.295 4.372 -31.709 1.00 88.44 226 ILE A CA 1
ATOM 1817 C C . ILE A 1 226 ? 8.873 3.274 -32.598 1.00 88.44 226 ILE A C 1
ATOM 1819 O O . ILE A 1 226 ? 8.503 2.109 -32.456 1.00 88.44 226 ILE A O 1
ATOM 1823 N N . THR A 1 227 ? 9.845 3.612 -33.446 1.00 86.56 227 THR A N 1
ATOM 1824 C CA . THR A 1 227 ? 10.569 2.628 -34.266 1.00 86.56 227 THR A CA 1
ATOM 1825 C C . THR A 1 227 ? 11.231 1.530 -33.427 1.00 86.56 227 THR A C 1
ATOM 1827 O O . THR A 1 227 ? 11.244 0.369 -33.837 1.00 86.56 227 THR A O 1
ATOM 1830 N N . LEU A 1 228 ? 11.700 1.859 -32.217 1.00 85.81 228 LEU A N 1
ATOM 1831 C CA . LEU A 1 228 ? 12.334 0.906 -31.303 1.00 85.81 228 LEU A CA 1
ATOM 1832 C C . LEU A 1 228 ? 11.334 -0.077 -30.687 1.00 85.81 228 LEU A C 1
ATOM 1834 O O . LEU A 1 228 ? 11.698 -1.213 -30.409 1.00 85.81 228 LEU A O 1
ATOM 1838 N N . VAL A 1 229 ? 10.070 0.315 -30.501 1.00 86.06 229 VAL A N 1
ATOM 1839 C CA . VAL A 1 229 ? 9.029 -0.556 -29.915 1.00 86.06 229 VAL A CA 1
ATOM 1840 C C . VAL A 1 229 ? 8.844 -1.832 -30.740 1.00 86.06 229 VAL A C 1
ATOM 1842 O O . VAL A 1 229 ? 8.623 -2.911 -30.187 1.00 86.06 229 VAL A O 1
ATOM 1845 N N . ASN A 1 230 ? 8.966 -1.708 -32.061 1.00 84.12 230 ASN A N 1
ATOM 1846 C CA . ASN A 1 230 ? 8.818 -2.818 -32.998 1.00 84.12 230 ASN A CA 1
ATOM 1847 C C . ASN A 1 230 ? 10.126 -3.590 -33.225 1.00 84.12 230 ASN A C 1
ATOM 1849 O O . ASN A 1 230 ? 10.108 -4.648 -33.853 1.00 84.12 230 ASN A O 1
ATOM 1853 N N . ALA A 1 231 ? 11.256 -3.090 -32.720 1.00 86.62 231 ALA A N 1
ATOM 1854 C CA . ALA A 1 231 ? 12.540 -3.756 -32.848 1.00 86.62 231 ALA A CA 1
ATOM 1855 C C . ALA A 1 231 ? 12.676 -4.930 -31.851 1.00 86.62 231 ALA A C 1
ATOM 1857 O O . ALA A 1 231 ? 11.974 -4.990 -30.831 1.00 86.62 231 ALA A O 1
ATOM 1858 N N . PRO A 1 232 ? 13.589 -5.883 -32.114 1.00 84.56 232 PRO A N 1
ATOM 1859 C CA . PRO A 1 232 ? 13.949 -6.905 -31.138 1.00 84.56 232 PRO A CA 1
ATOM 1860 C C . PRO A 1 232 ? 14.581 -6.275 -29.890 1.00 84.56 232 PRO A C 1
ATOM 1862 O O . PRO A 1 232 ? 15.606 -5.596 -29.974 1.00 84.56 232 PRO A O 1
ATOM 1865 N N . LEU A 1 233 ? 13.979 -6.519 -28.725 1.00 86.75 233 LEU A N 1
ATOM 1866 C CA . LEU A 1 233 ? 14.514 -6.100 -27.432 1.00 86.75 233 LEU A CA 1
ATOM 1867 C C . LEU A 1 233 ? 15.545 -7.121 -26.946 1.00 86.75 233 LEU A C 1
ATOM 1869 O O . LEU A 1 233 ? 15.246 -8.312 -26.867 1.00 86.75 233 LEU A O 1
ATOM 1873 N N . THR A 1 234 ? 16.727 -6.661 -26.532 1.00 88.75 234 THR A N 1
ATOM 1874 C CA . THR A 1 234 ? 17.659 -7.520 -25.792 1.00 88.75 234 THR A CA 1
ATOM 1875 C C . THR A 1 234 ? 17.542 -7.253 -24.299 1.00 88.75 234 THR A C 1
ATOM 1877 O O . THR A 1 234 ? 17.950 -6.197 -23.815 1.00 88.75 234 THR A O 1
ATOM 1880 N N . LEU A 1 235 ? 16.996 -8.218 -23.559 1.00 82.94 235 LEU A N 1
ATOM 1881 C CA . LEU A 1 235 ? 16.942 -8.169 -22.099 1.00 82.94 235 LEU A CA 1
ATOM 1882 C C . LEU A 1 235 ? 18.313 -8.485 -21.498 1.00 82.94 235 LEU A C 1
ATOM 1884 O O . LEU A 1 235 ? 18.999 -9.422 -21.903 1.00 82.94 235 LEU A O 1
ATOM 1888 N N . ILE A 1 236 ? 18.695 -7.726 -20.477 1.00 81.62 236 ILE A N 1
ATOM 1889 C CA . ILE A 1 236 ? 19.866 -8.006 -19.651 1.00 81.62 236 ILE A CA 1
ATOM 1890 C C . ILE A 1 236 ? 19.379 -8.860 -18.479 1.00 81.62 236 ILE A C 1
ATOM 1892 O O . ILE A 1 236 ? 19.057 -8.350 -17.403 1.00 81.62 236 ILE A O 1
ATOM 1896 N N . GLU A 1 237 ? 19.265 -10.168 -18.717 1.00 72.94 237 GLU A N 1
ATOM 1897 C CA . GLU A 1 237 ? 18.596 -11.112 -17.807 1.00 72.94 237 GLU A CA 1
ATOM 1898 C C . GLU A 1 237 ? 19.173 -11.077 -16.384 1.00 72.94 237 GLU A C 1
ATOM 1900 O O . GLU A 1 237 ? 18.422 -10.955 -15.426 1.00 72.94 237 GLU A O 1
ATOM 1905 N N . HIS A 1 238 ? 20.501 -11.040 -16.223 1.00 69.25 238 HIS A N 1
ATOM 1906 C CA . HIS A 1 238 ? 21.149 -11.001 -14.901 1.00 69.25 238 HIS A CA 1
ATOM 1907 C C . HIS A 1 238 ? 20.909 -9.700 -14.108 1.00 69.25 238 HIS A C 1
ATOM 1909 O O . HIS A 1 238 ? 21.174 -9.647 -12.905 1.00 69.25 238 HIS A O 1
ATOM 1915 N N . LYS A 1 239 ? 20.422 -8.637 -14.760 1.00 74.50 239 LYS A N 1
ATOM 1916 C CA . LYS A 1 239 ? 20.010 -7.389 -14.101 1.00 74.50 239 LYS A CA 1
ATOM 1917 C C . LYS A 1 239 ? 18.502 -7.314 -13.877 1.00 74.50 239 LYS A C 1
ATOM 1919 O O . LYS A 1 239 ? 18.061 -6.505 -13.059 1.00 74.50 239 LYS A O 1
ATOM 1924 N N . SER A 1 240 ? 17.730 -8.142 -14.577 1.00 83.75 240 SER A N 1
ATOM 1925 C CA . SER A 1 240 ? 16.278 -8.159 -14.463 1.00 83.75 240 SER A CA 1
ATOM 1926 C C . SER A 1 240 ? 15.860 -9.063 -13.307 1.00 83.75 240 SER A C 1
ATOM 1928 O O . SER A 1 240 ? 16.150 -10.255 -13.305 1.00 83.75 240 SER A O 1
ATOM 1930 N N . LYS A 1 241 ? 15.230 -8.497 -12.277 1.00 87.38 241 LYS A N 1
ATOM 1931 C CA . LYS A 1 241 ? 14.942 -9.212 -11.025 1.00 87.38 241 LYS A CA 1
ATOM 1932 C C . LYS A 1 241 ? 13.793 -8.581 -10.261 1.00 87.38 241 LYS A C 1
ATOM 1934 O O . LYS A 1 241 ? 13.593 -7.370 -10.339 1.00 87.38 241 LYS A O 1
ATOM 1939 N N . ILE A 1 242 ? 13.125 -9.386 -9.442 1.00 85.50 242 ILE A N 1
ATOM 1940 C CA . ILE A 1 242 ? 12.326 -8.868 -8.332 1.00 85.50 242 ILE A CA 1
ATOM 1941 C C . ILE A 1 242 ? 13.280 -8.597 -7.166 1.00 85.50 242 ILE A C 1
ATOM 1943 O O . ILE A 1 242 ? 14.037 -9.478 -6.751 1.00 85.50 242 ILE A O 1
ATOM 1947 N N . THR A 1 243 ? 13.313 -7.362 -6.676 1.00 84.75 243 THR A N 1
ATOM 1948 C CA . THR A 1 243 ? 14.158 -6.994 -5.536 1.00 84.75 243 THR A CA 1
ATOM 1949 C C . THR A 1 243 ? 13.545 -7.484 -4.223 1.00 84.75 243 THR A C 1
ATOM 1951 O O . THR A 1 243 ? 12.381 -7.879 -4.169 1.00 84.75 243 THR A O 1
ATOM 1954 N N . LYS A 1 244 ? 14.304 -7.436 -3.120 1.00 68.75 244 LYS A N 1
ATOM 1955 C CA . LYS A 1 244 ? 13.771 -7.780 -1.785 1.00 68.75 244 LYS A CA 1
ATOM 1956 C C . LYS A 1 244 ? 12.633 -6.841 -1.369 1.00 68.75 244 LYS A C 1
ATOM 1958 O O . LYS A 1 244 ? 11.776 -7.200 -0.565 1.00 68.75 244 LYS A O 1
ATOM 1963 N N . GLU A 1 245 ? 12.629 -5.651 -1.949 1.00 72.75 245 GLU A N 1
ATOM 1964 C CA . GLU A 1 245 ? 11.635 -4.594 -1.827 1.00 72.75 245 GLU A CA 1
ATOM 1965 C C . GLU A 1 245 ? 10.444 -4.787 -2.786 1.00 72.75 245 GLU A C 1
ATOM 1967 O O . GLU A 1 245 ? 9.573 -3.930 -2.843 1.00 72.75 245 GLU A O 1
ATOM 1972 N N . GLY A 1 246 ? 10.368 -5.904 -3.522 1.00 78.81 246 GLY A N 1
ATOM 1973 C CA . GLY A 1 246 ? 9.218 -6.253 -4.368 1.00 78.81 246 GLY A CA 1
ATOM 1974 C C . GLY A 1 246 ? 9.119 -5.475 -5.670 1.00 78.81 246 GLY A C 1
ATOM 1975 O O . GLY A 1 246 ? 8.118 -5.589 -6.373 1.00 78.81 246 GLY A O 1
ATOM 1976 N N . PHE A 1 247 ? 10.142 -4.696 -6.016 1.00 89.19 247 PHE A N 1
ATOM 1977 C CA . PHE A 1 247 ? 10.184 -4.025 -7.305 1.00 89.19 247 PHE A CA 1
ATOM 1978 C C . PHE A 1 247 ? 10.635 -4.993 -8.381 1.00 89.19 247 PHE A C 1
ATOM 1980 O O . PHE A 1 247 ? 11.645 -5.673 -8.206 1.00 89.19 247 PHE A O 1
ATOM 1987 N N . LEU A 1 248 ? 9.962 -4.992 -9.523 1.00 92.69 248 LEU A N 1
ATOM 1988 C CA . LEU A 1 248 ? 10.491 -5.622 -10.722 1.00 92.69 248 LEU A CA 1
ATOM 1989 C C . LEU A 1 248 ? 11.398 -4.614 -11.429 1.00 92.69 248 LEU A C 1
ATOM 1991 O O . LEU A 1 248 ? 10.942 -3.584 -11.923 1.00 92.69 248 LEU A O 1
ATOM 1995 N N . LEU A 1 249 ? 12.694 -4.901 -11.454 1.00 94.56 249 LEU A N 1
ATOM 1996 C CA . LEU A 1 249 ? 13.667 -4.169 -12.254 1.00 94.56 249 LEU A CA 1
ATOM 1997 C C . LEU A 1 249 ? 13.816 -4.880 -13.588 1.00 94.56 249 LEU A C 1
ATOM 1999 O O . LEU A 1 249 ? 14.130 -6.067 -13.606 1.00 94.56 249 LEU A O 1
ATOM 2003 N N . LEU A 1 250 ? 13.626 -4.155 -14.683 1.00 94.50 250 LEU A N 1
ATOM 2004 C CA . LEU A 1 250 ? 13.840 -4.620 -16.046 1.00 94.50 250 LEU A CA 1
ATOM 2005 C C . LEU A 1 250 ? 14.948 -3.791 -16.678 1.00 94.50 250 LEU A C 1
ATOM 2007 O O . LEU A 1 250 ? 14.896 -2.562 -16.689 1.00 94.50 250 LEU A O 1
ATOM 2011 N N . ASN A 1 251 ? 15.960 -4.473 -17.194 1.00 93.06 251 ASN A N 1
ATOM 2012 C CA . ASN A 1 251 ? 17.078 -3.850 -17.886 1.00 93.06 251 ASN A CA 1
ATOM 2013 C C . ASN A 1 251 ? 17.134 -4.415 -19.296 1.00 93.06 251 ASN A C 1
ATOM 2015 O O . ASN A 1 251 ? 17.111 -5.633 -19.475 1.00 93.06 251 ASN A O 1
ATOM 2019 N N . GLY A 1 252 ? 17.240 -3.547 -20.289 1.00 91.31 252 GLY A N 1
ATOM 2020 C CA . GLY A 1 252 ? 17.311 -3.971 -21.678 1.00 91.31 252 GLY A CA 1
ATOM 2021 C C . GLY A 1 252 ? 18.013 -2.948 -22.545 1.00 91.31 252 GLY A C 1
ATOM 2022 O O . GLY A 1 252 ? 18.285 -1.830 -22.109 1.00 91.31 252 GLY A O 1
ATOM 2023 N N . TYR A 1 253 ? 18.319 -3.331 -23.775 1.00 91.31 253 TYR A N 1
ATOM 2024 C CA . TYR A 1 253 ? 18.846 -2.405 -24.761 1.00 91.31 253 TYR A CA 1
ATOM 2025 C C . TYR A 1 253 ? 18.333 -2.715 -26.165 1.00 91.31 253 TYR A C 1
ATOM 2027 O O . TYR A 1 253 ? 17.972 -3.855 -26.473 1.00 91.31 253 TYR A O 1
ATOM 2035 N N . TYR A 1 254 ? 18.352 -1.688 -27.012 1.00 88.69 254 TYR A N 1
ATOM 2036 C CA . TYR A 1 254 ? 18.223 -1.828 -28.458 1.00 88.69 254 TYR A CA 1
ATOM 2037 C C . TYR A 1 254 ? 19.560 -1.494 -29.117 1.00 88.69 254 TYR A C 1
ATOM 2039 O O . TYR A 1 254 ? 20.129 -0.438 -28.810 1.00 88.69 254 TYR A O 1
ATOM 2047 N N . PRO A 1 255 ? 20.080 -2.364 -29.998 1.00 85.81 255 PRO A N 1
ATOM 2048 C CA . PRO A 1 255 ? 21.189 -1.994 -30.858 1.00 85.81 255 PRO A CA 1
ATOM 2049 C C . PRO A 1 255 ? 20.716 -0.927 -31.848 1.00 85.81 255 PRO A C 1
ATOM 2051 O O . PRO A 1 255 ? 19.603 -1.001 -32.372 1.00 85.81 255 PRO A O 1
ATOM 2054 N N . ILE A 1 256 ? 21.563 0.062 -32.107 1.00 83.12 256 ILE A N 1
ATOM 2055 C CA . ILE A 1 256 ? 21.324 1.076 -33.132 1.00 83.12 256 ILE A CA 1
ATOM 2056 C C . ILE A 1 256 ? 22.551 1.173 -34.034 1.00 83.12 256 ILE A C 1
ATOM 2058 O O . ILE A 1 256 ? 23.684 1.038 -33.579 1.00 83.12 256 ILE A O 1
ATOM 2062 N N . ASN A 1 257 ? 22.326 1.406 -35.326 1.00 71.56 257 ASN A N 1
ATOM 2063 C CA . ASN A 1 257 ? 23.408 1.633 -36.280 1.00 71.56 257 ASN A CA 1
ATOM 2064 C C . ASN A 1 257 ? 23.878 3.085 -36.124 1.00 71.56 257 ASN A C 1
ATOM 2066 O O . ASN A 1 257 ? 23.328 3.994 -36.743 1.00 71.56 257 ASN A O 1
ATOM 2070 N N . GLY A 1 258 ? 24.828 3.313 -35.220 1.00 58.62 258 GLY A N 1
ATOM 2071 C CA . GLY A 1 258 ? 25.254 4.652 -34.829 1.00 58.62 258 GLY A CA 1
ATOM 2072 C C . GLY A 1 258 ? 26.010 5.430 -35.896 1.00 58.62 258 GLY A C 1
ATOM 2073 O O . GLY A 1 258 ? 27.051 4.987 -36.377 1.00 58.62 258 GLY A O 1
ATOM 2074 N N . GLN A 1 259 ? 25.580 6.667 -36.147 1.00 53.69 259 GLN A N 1
ATOM 2075 C CA . GLN A 1 259 ? 26.500 7.758 -36.477 1.00 53.69 259 GLN A CA 1
ATOM 2076 C C . GLN A 1 259 ? 27.029 8.363 -35.165 1.00 53.6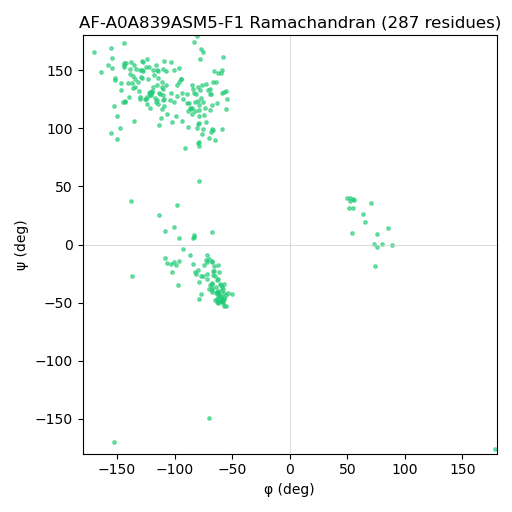9 259 GLN A C 1
ATOM 2078 O O . GLN A 1 259 ? 26.269 8.546 -34.218 1.00 53.69 259 GLN A O 1
ATOM 2083 N N . GLY A 1 260 ? 28.331 8.658 -35.088 1.00 63.38 260 GLY A N 1
ATOM 2084 C CA . GLY A 1 260 ? 28.944 9.267 -33.895 1.00 63.38 260 GLY A CA 1
ATOM 2085 C C . GLY A 1 260 ? 29.380 8.295 -32.786 1.00 63.38 260 GLY A C 1
ATOM 2086 O O . GLY A 1 260 ? 29.666 8.741 -31.681 1.00 63.38 260 GLY A O 1
ATOM 2087 N N . GLY A 1 261 ? 29.459 6.987 -33.065 1.00 69.31 261 GLY A N 1
ATOM 2088 C CA . GLY A 1 261 ? 30.032 5.984 -32.149 1.00 69.31 261 GLY A CA 1
ATOM 2089 C C . GLY A 1 261 ? 29.061 5.346 -31.147 1.00 69.31 261 GLY A C 1
ATOM 2090 O O . GLY A 1 261 ? 29.483 4.474 -30.392 1.00 69.31 261 GLY A O 1
ATOM 2091 N N . ILE A 1 262 ? 27.781 5.735 -31.156 1.00 71.62 262 ILE A N 1
ATOM 2092 C CA . ILE A 1 262 ? 26.748 5.181 -30.268 1.00 71.62 262 ILE A CA 1
ATOM 2093 C C . ILE A 1 262 ? 26.168 3.904 -30.872 1.00 71.62 262 ILE A C 1
ATOM 2095 O O . ILE A 1 262 ? 25.504 3.956 -31.900 1.00 71.62 262 ILE A O 1
ATOM 2099 N N . ASN A 1 263 ? 26.324 2.768 -30.199 1.00 81.69 263 ASN A N 1
ATOM 2100 C CA . ASN A 1 263 ? 25.921 1.474 -30.763 1.00 81.69 263 ASN A CA 1
ATOM 2101 C C . ASN A 1 263 ? 24.669 0.881 -30.101 1.00 81.69 263 ASN A C 1
ATOM 2103 O O . ASN A 1 263 ? 24.101 -0.094 -30.597 1.00 81.69 263 ASN A O 1
ATOM 2107 N N . LYS A 1 264 ? 24.223 1.441 -28.969 1.00 87.50 264 LYS A N 1
ATOM 2108 C CA . LYS A 1 264 ? 23.039 0.955 -28.247 1.00 87.50 264 LYS A CA 1
ATOM 2109 C C . LYS A 1 264 ? 22.365 2.025 -27.395 1.00 87.50 264 LYS A C 1
ATOM 2111 O O . LYS A 1 264 ? 23.015 2.918 -26.846 1.00 87.50 264 LYS A O 1
ATOM 2116 N N . ILE A 1 265 ? 21.058 1.857 -27.215 1.00 87.19 265 ILE A N 1
ATOM 2117 C CA . ILE A 1 265 ? 20.248 2.589 -26.238 1.00 87.19 265 ILE A CA 1
ATOM 2118 C C . ILE A 1 265 ? 19.864 1.613 -25.132 1.00 87.19 265 ILE A C 1
ATOM 2120 O O . ILE A 1 265 ? 19.220 0.600 -25.398 1.00 87.19 265 ILE A O 1
ATOM 2124 N N . ILE A 1 266 ? 20.276 1.910 -23.905 1.00 90.75 266 ILE A N 1
ATOM 2125 C CA . ILE A 1 266 ? 20.016 1.124 -22.700 1.00 90.75 266 ILE A CA 1
ATOM 2126 C C . ILE A 1 266 ? 18.834 1.742 -21.962 1.00 90.75 266 ILE A C 1
ATOM 2128 O O . ILE A 1 266 ? 18.763 2.958 -21.794 1.00 90.75 266 ILE A O 1
ATOM 2132 N N . PHE A 1 267 ? 17.940 0.894 -21.477 1.00 92.25 267 PHE A N 1
ATOM 2133 C CA . PHE A 1 267 ? 16.808 1.289 -20.660 1.00 92.25 267 PHE A CA 1
ATOM 2134 C C . PHE A 1 267 ? 16.829 0.548 -19.335 1.00 92.25 267 PHE A C 1
ATOM 2136 O O . PHE A 1 267 ? 17.100 -0.657 -19.274 1.00 92.25 267 PHE A O 1
ATOM 2143 N N . GLU A 1 268 ? 16.430 1.268 -18.298 1.00 95.25 268 GLU A N 1
ATOM 2144 C CA . GLU A 1 268 ? 16.139 0.708 -16.989 1.00 95.25 268 GLU A CA 1
ATOM 2145 C C . GLU A 1 268 ? 14.714 1.098 -16.613 1.00 95.25 268 GLU A C 1
ATOM 2147 O O . GLU A 1 268 ? 14.365 2.278 -16.553 1.00 95.25 268 GLU A O 1
ATOM 2152 N N . GLN A 1 269 ? 13.877 0.094 -16.386 1.00 96.88 269 GLN A N 1
ATOM 2153 C CA . GLN A 1 269 ? 12.491 0.279 -15.992 1.00 96.88 269 GLN A CA 1
ATOM 2154 C C . GLN A 1 269 ? 12.267 -0.393 -14.643 1.00 96.88 269 GLN A C 1
ATOM 2156 O O . GLN A 1 269 ? 12.644 -1.546 -14.432 1.00 96.88 269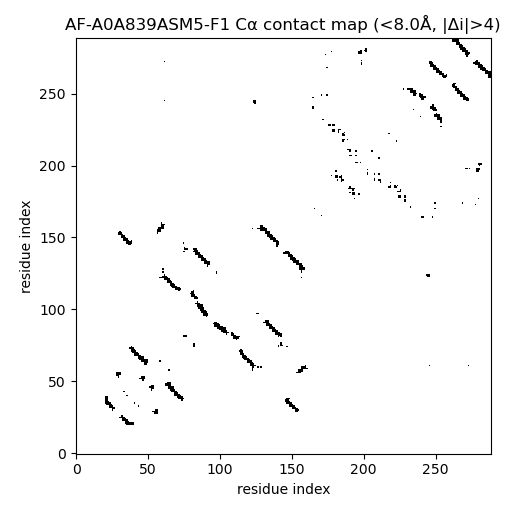 GLN A O 1
ATOM 2161 N N . LYS A 1 270 ? 11.661 0.335 -13.714 1.00 96.62 270 LYS A N 1
ATOM 2162 C CA . LYS A 1 270 ? 11.324 -0.146 -12.376 1.00 96.62 270 LYS A CA 1
ATOM 2163 C C . LYS A 1 270 ? 9.814 -0.209 -12.261 1.00 96.62 270 LYS A C 1
ATOM 2165 O O . LYS A 1 270 ? 9.152 0.777 -12.557 1.00 96.62 270 LYS A O 1
ATOM 2170 N N . TYR A 1 271 ? 9.285 -1.329 -11.794 1.00 95.25 271 TYR A N 1
ATOM 2171 C CA . TYR A 1 271 ? 7.856 -1.548 -11.610 1.00 95.25 271 TYR A CA 1
ATOM 2172 C C . TYR A 1 271 ? 7.532 -1.894 -10.161 1.00 95.25 271 TYR A C 1
ATOM 2174 O O . TYR A 1 271 ? 8.356 -2.462 -9.442 1.00 95.25 271 TYR A O 1
ATOM 2182 N N . ILE A 1 272 ? 6.312 -1.572 -9.754 1.00 91.38 272 ILE A N 1
ATOM 2183 C CA . ILE A 1 272 ? 5.702 -1.942 -8.476 1.00 91.38 272 ILE A CA 1
ATOM 2184 C C . ILE A 1 272 ? 4.342 -2.583 -8.752 1.00 91.38 272 ILE A C 1
ATOM 2186 O O . ILE A 1 272 ? 3.711 -2.259 -9.756 1.00 91.38 272 ILE A O 1
ATOM 2190 N N . ILE A 1 273 ? 3.899 -3.496 -7.892 1.00 86.62 273 ILE A N 1
ATOM 2191 C CA . ILE A 1 273 ? 2.533 -4.014 -7.965 1.00 86.62 273 ILE A CA 1
ATOM 2192 C C . ILE A 1 273 ? 1.583 -3.002 -7.326 1.00 86.62 273 ILE A C 1
ATOM 2194 O O . ILE A 1 273 ? 1.741 -2.650 -6.160 1.00 86.62 273 ILE A O 1
ATOM 2198 N N . GLU A 1 274 ? 0.585 -2.564 -8.085 1.00 82.50 274 GLU A N 1
ATOM 2199 C CA . GLU A 1 274 ? -0.564 -1.799 -7.597 1.00 82.50 274 GLU A CA 1
ATOM 2200 C C . GLU A 1 274 ? -1.828 -2.534 -8.049 1.00 82.50 274 GLU A C 1
ATOM 2202 O O . GLU A 1 274 ? -1.988 -2.820 -9.236 1.00 82.50 274 GLU A O 1
ATOM 2207 N N . ASN A 1 275 ? -2.714 -2.874 -7.108 1.00 78.38 275 ASN A N 1
ATOM 2208 C CA . ASN A 1 275 ? -3.951 -3.623 -7.378 1.00 78.38 275 ASN A CA 1
ATOM 2209 C C . ASN A 1 275 ? -3.727 -4.934 -8.164 1.00 78.38 275 ASN A C 1
ATOM 2211 O O . ASN A 1 275 ? -4.511 -5.284 -9.041 1.00 78.38 275 ASN A O 1
ATOM 2215 N N . GLY A 1 276 ? -2.632 -5.644 -7.876 1.00 77.25 276 GLY A N 1
ATOM 2216 C CA . GLY A 1 276 ? -2.289 -6.906 -8.543 1.00 77.25 276 GLY A CA 1
ATOM 2217 C C . GLY A 1 276 ? -1.637 -6.762 -9.924 1.00 77.25 276 GLY A C 1
ATOM 2218 O O . GLY A 1 276 ? -1.288 -7.774 -10.526 1.00 77.25 276 GLY A O 1
ATOM 2219 N N . GLU A 1 277 ? -1.413 -5.542 -10.419 1.00 85.88 277 GLU A N 1
ATOM 2220 C CA . GLU A 1 277 ? -0.781 -5.288 -11.717 1.00 85.88 277 GLU A CA 1
ATOM 2221 C C . GLU A 1 277 ? 0.577 -4.595 -11.570 1.00 85.88 277 GLU A C 1
ATOM 2223 O O . GLU A 1 277 ? 0.744 -3.695 -10.748 1.00 85.88 277 GLU A O 1
ATOM 2228 N N . TRP A 1 278 ? 1.544 -4.943 -12.424 1.00 91.56 278 TRP A N 1
ATOM 2229 C CA . TRP A 1 278 ? 2.804 -4.205 -12.519 1.00 91.56 278 TRP A CA 1
ATOM 2230 C C . TRP A 1 278 ? 2.576 -2.820 -13.135 1.00 91.56 278 TRP A C 1
ATOM 2232 O O . TRP A 1 278 ? 2.222 -2.693 -14.308 1.00 91.56 278 TRP A O 1
ATOM 2242 N N . LYS A 1 279 ? 2.831 -1.771 -12.356 1.00 95.00 279 LYS A N 1
ATOM 2243 C CA . LYS A 1 279 ? 2.815 -0.371 -12.787 1.00 95.00 279 LYS A CA 1
ATOM 2244 C C . LYS A 1 279 ? 4.222 0.203 -12.792 1.00 95.00 279 LYS A C 1
ATOM 2246 O O . LYS A 1 279 ? 5.021 -0.064 -11.895 1.00 95.00 279 LYS A O 1
ATOM 2251 N N . LEU A 1 280 ? 4.524 1.000 -13.813 1.00 97.69 280 LEU A N 1
ATOM 2252 C CA . LEU A 1 280 ? 5.831 1.628 -13.976 1.00 97.69 280 LEU A CA 1
ATOM 2253 C C . LEU A 1 280 ? 6.052 2.666 -12.867 1.00 97.69 280 LEU A C 1
ATOM 2255 O O . LEU A 1 280 ? 5.292 3.621 -12.761 1.00 97.69 280 LEU A O 1
ATOM 2259 N N . LEU A 1 281 ? 7.089 2.479 -12.059 1.00 96.44 281 LEU A N 1
ATOM 2260 C CA . LEU A 1 281 ? 7.500 3.330 -10.936 1.00 96.44 281 LEU A CA 1
ATOM 2261 C C . LEU A 1 281 ? 8.769 4.144 -11.245 1.00 96.44 281 LEU A C 1
ATOM 2263 O O . LEU A 1 281 ? 9.093 5.084 -10.530 1.00 96.44 281 LEU A O 1
ATOM 2267 N N . GLY A 1 282 ? 9.519 3.782 -12.284 1.00 96.62 282 GLY A N 1
ATOM 2268 C CA . GLY A 1 282 ? 10.687 4.544 -12.716 1.00 96.62 282 GLY A CA 1
ATOM 2269 C C . GLY A 1 282 ? 11.134 4.159 -14.118 1.00 96.62 282 GLY A C 1
ATOM 2270 O O . GLY A 1 282 ? 10.988 3.006 -14.524 1.00 96.62 282 GLY A O 1
ATOM 2271 N N . PHE A 1 283 ? 11.682 5.128 -14.849 1.00 96.69 283 PHE A N 1
ATOM 2272 C CA . PHE A 1 283 ? 12.112 4.956 -16.233 1.00 96.69 283 PHE A CA 1
ATOM 2273 C C . PHE A 1 283 ? 13.365 5.780 -16.518 1.00 96.69 283 PHE A C 1
ATOM 2275 O O . PHE A 1 283 ? 13.357 7.005 -16.369 1.00 96.69 283 PHE A O 1
ATOM 2282 N N . ASN A 1 284 ? 14.420 5.108 -16.964 1.00 94.19 284 ASN A N 1
ATOM 2283 C CA . ASN A 1 284 ? 15.674 5.725 -17.367 1.00 94.19 284 ASN A CA 1
ATOM 2284 C C . ASN A 1 284 ? 16.086 5.244 -18.763 1.00 94.19 284 ASN A C 1
ATOM 2286 O O . ASN A 1 284 ? 15.896 4.074 -19.104 1.00 94.19 284 ASN A O 1
ATOM 2290 N N . LEU A 1 285 ? 16.673 6.148 -19.544 1.00 90.62 285 LEU A N 1
ATOM 2291 C CA . LEU A 1 285 ? 17.219 5.894 -20.874 1.00 90.62 285 LEU A CA 1
ATOM 2292 C C . LEU A 1 285 ? 18.633 6.465 -20.934 1.00 90.62 285 LEU A C 1
ATOM 2294 O O . LEU A 1 285 ? 18.863 7.615 -20.568 1.00 90.62 285 LEU A O 1
ATOM 2298 N N . MET A 1 286 ? 19.571 5.667 -21.434 1.00 88.25 286 MET A N 1
ATOM 2299 C CA . MET A 1 286 ? 20.976 6.035 -21.582 1.00 88.25 286 MET A CA 1
ATOM 2300 C C . MET A 1 286 ? 21.500 5.576 -22.942 1.00 88.25 286 MET A C 1
ATOM 2302 O O . MET A 1 286 ? 21.144 4.504 -23.428 1.00 88.25 286 MET A O 1
ATOM 2306 N N . THR A 1 287 ? 22.391 6.351 -23.549 1.00 81.94 287 THR A N 1
ATOM 2307 C CA . THR A 1 287 ? 23.145 5.936 -24.741 1.00 81.94 287 THR A CA 1
ATOM 2308 C C . THR A 1 287 ? 24.495 5.362 -24.329 1.00 81.94 287 THR A C 1
ATOM 2310 O O . THR A 1 287 ? 25.126 5.876 -23.407 1.00 81.94 287 THR A O 1
ATOM 2313 N N . SER A 1 288 ? 24.964 4.321 -25.015 1.00 77.19 288 SER A N 1
ATOM 2314 C CA . SER A 1 288 ? 26.304 3.763 -24.807 1.00 77.19 288 SER A CA 1
ATOM 2315 C C . SER A 1 288 ? 26.991 3.511 -26.140 1.00 77.19 288 SER A C 1
ATOM 2317 O O . SER A 1 288 ? 26.363 3.044 -27.097 1.00 77.19 288 SER A O 1
ATOM 2319 N N . ASN A 1 289 ? 28.297 3.765 -26.147 1.00 67.19 289 ASN A N 1
ATOM 2320 C CA . ASN A 1 289 ? 29.208 3.307 -27.191 1.00 67.19 289 ASN A CA 1
ATOM 2321 C C . ASN A 1 289 ? 29.506 1.811 -27.022 1.00 67.19 289 ASN A C 1
ATOM 2323 O O . ASN A 1 289 ? 29.324 1.298 -25.885 1.00 67.19 289 ASN A O 1
#

Mean predicted aligned error: 10.22 Å

Foldseek 3Di:
DDDDDDDDDPDPPPPPPDPPQWDKDADPAQRKIKIWHQKDFPDKFKDWVVPHTDRYQEDEAQTKIKIKTFQIDRFDDDPLKWFKWKWKWKAFPVRDTLDTRGTPCPPPGIGSDDGIDMDMDTNFQSH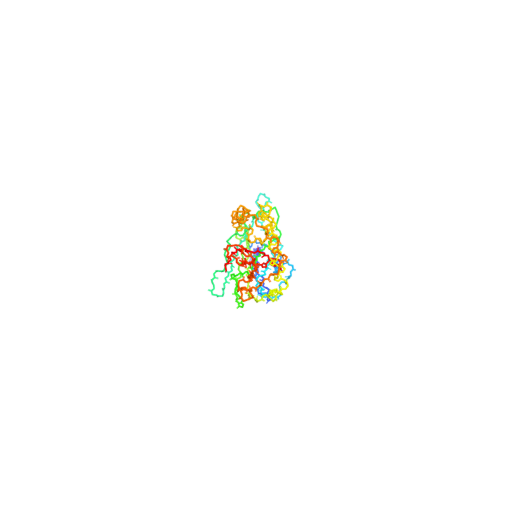AAQTKMKMWMWMATPVDRSGIMIMIGIHGYHHDPLLDDDDPVVLLVVVLVLLQQVLVCLQVLFCPSSLVQADPVLVVVDDSVRVSVVCVVSSVVNDNSNVVSPDDKAWPVVQADQDSRRKGWTKIWDADPDDPPFGIKIKIWIWHDDPSDTGTNDIDIDTDD

Solvent-accessible surface area (backbone atoms only — not comparable to full-atom values): 16072 Å² total; per-residue (Å²): 142,85,86,83,80,85,81,81,82,83,80,81,81,76,78,76,76,74,75,82,36,57,53,75,50,72,44,83,66,35,50,36,31,37,35,33,28,56,31,46,63,73,50,76,46,51,19,41,74,79,72,42,72,61,79,44,35,70,39,45,44,71,36,48,40,30,40,40,37,32,56,43,40,72,66,54,67,57,96,72,24,32,35,41,38,30,28,42,39,30,24,40,84,87,66,47,79,76,43,79,42,82,49,80,25,78,91,73,27,71,34,75,72,70,46,64,51,79,47,73,49,69,38,42,66,90,54,55,67,84,37,53,35,39,38,39,33,40,39,29,26,69,76,43,72,80,24,28,37,42,39,40,37,49,33,32,26,33,78,38,84,82,75,59,84,69,52,73,68,53,49,51,49,52,54,36,50,56,47,39,43,41,27,51,15,38,76,66,69,41,38,59,64,33,52,72,65,35,22,70,71,41,51,74,75,42,55,67,66,52,50,39,59,78,44,38,69,57,36,74,64,68,67,74,46,54,67,56,51,79,45,80,76,44,69,40,61,96,64,39,42,71,46,99,65,58,30,40,34,44,30,34,35,37,80,44,93,48,81,92,64,36,42,31,43,38,38,43,38,33,25,36,72,55,97,89,38,84,24,46,55,44,80,47,78,47,79,39,104